Protein AF-A0A962N9M5-F1 (afdb_monomer_lite)

Sequence (201 aa):
MPALPFLRSEIRQTTHRDGDDLLSAGLGLAGLRGNLVEAADPAAPTAAELRRRAIQQNWRGIVDLSPTGGFGQTYGAVPDVPGRELQAFAALSGARQPHRLLAQIPDHFDPQRRCLVVSPVSGSRGVYGAIGVGGAWGLPKGCAVVYTDKGAGTGFFDLASQEGVALDGRRARRGETALEFDPGPGPQGFESSWPGVAFKH

pLDDT: mean 91.25, std 9.81, range [53.31, 98.81]

Structure (mmCIF, N/CA/C/O backbone):
data_AF-A0A962N9M5-F1
#
_entry.id   AF-A0A962N9M5-F1
#
loop_
_atom_site.group_PDB
_atom_site.id
_atom_site.type_symbol
_atom_site.label_atom_id
_atom_site.label_alt_id
_atom_site.label_comp_id
_atom_site.label_asym_id
_atom_site.label_entity_id
_atom_site.label_seq_id
_atom_site.pdbx_PDB_ins_code
_atom_site.Cartn_x
_atom_site.Cartn_y
_atom_site.Cartn_z
_atom_site.occupancy
_atom_site.B_iso_or_equiv
_atom_site.auth_seq_id
_atom_site.auth_comp_id
_atom_site.auth_asym_id
_atom_site.auth_atom_id
_atom_site.pdbx_PDB_model_num
ATOM 1 N N . MET A 1 1 ? -14.332 14.735 -13.525 1.00 53.31 1 MET A N 1
ATOM 2 C CA . MET A 1 1 ? -13.437 15.371 -12.529 1.00 53.31 1 MET A CA 1
ATOM 3 C C . MET A 1 1 ? -12.312 16.043 -13.302 1.00 53.31 1 MET A C 1
ATOM 5 O O . MET A 1 1 ? -11.885 15.437 -14.279 1.00 53.31 1 MET A O 1
ATOM 9 N N . PRO A 1 2 ? -11.880 17.270 -12.963 1.00 55.19 2 PRO A N 1
ATOM 10 C CA . PRO A 1 2 ? -10.748 17.890 -13.650 1.00 55.19 2 PRO A CA 1
ATOM 11 C C . PRO A 1 2 ? -9.508 16.998 -13.518 1.00 55.19 2 PRO A C 1
ATOM 13 O O . PRO A 1 2 ? -9.295 16.388 -12.468 1.00 55.19 2 PRO A O 1
ATOM 16 N N . ALA A 1 3 ? -8.720 16.896 -14.589 1.00 71.56 3 ALA A N 1
ATOM 17 C CA . ALA A 1 3 ? -7.468 16.154 -14.565 1.00 71.56 3 ALA A CA 1
ATOM 18 C C . ALA A 1 3 ? -6.540 16.779 -13.513 1.00 71.56 3 ALA A C 1
ATOM 20 O O . ALA A 1 3 ? -6.292 17.984 -13.541 1.00 71.56 3 ALA A O 1
ATOM 21 N N . LEU A 1 4 ? -6.057 15.972 -12.568 1.00 83.75 4 LEU A N 1
ATOM 22 C CA . LEU A 1 4 ? -5.099 16.414 -11.560 1.00 83.75 4 LEU A CA 1
ATOM 23 C C . LEU A 1 4 ? -3.700 16.399 -12.198 1.00 83.75 4 LEU A C 1
ATOM 25 O O . LEU A 1 4 ? -3.155 15.316 -12.417 1.00 83.75 4 LEU A O 1
ATOM 29 N N . PRO A 1 5 ? -3.091 17.561 -12.505 1.00 86.75 5 PRO A N 1
ATOM 30 C CA . PRO A 1 5 ? -1.901 17.639 -13.364 1.00 86.75 5 PRO A CA 1
ATOM 31 C C . PRO A 1 5 ? -0.640 17.015 -12.741 1.00 86.75 5 PRO A C 1
ATOM 33 O O . PRO A 1 5 ? 0.366 16.797 -13.420 1.00 86.75 5 PRO A O 1
ATOM 36 N N . PHE A 1 6 ? -0.672 16.718 -11.442 1.00 91.19 6 PHE A N 1
ATOM 37 C CA . PHE A 1 6 ? 0.421 16.065 -10.726 1.00 91.19 6 PHE A CA 1
ATOM 38 C C . PHE A 1 6 ? 0.369 14.533 -10.799 1.00 91.19 6 PHE A C 1
ATOM 40 O O . PHE A 1 6 ? 1.356 13.887 -10.455 1.00 91.19 6 PHE A O 1
ATOM 47 N N . LEU A 1 7 ? -0.740 13.929 -11.243 1.00 94.00 7 LEU A N 1
ATOM 48 C CA . LEU A 1 7 ? -0.823 12.476 -11.393 1.00 94.00 7 LEU A CA 1
ATOM 49 C C . LEU A 1 7 ? 0.006 11.996 -12.594 1.00 94.00 7 LEU A C 1
ATOM 51 O O . LEU A 1 7 ? 0.186 12.706 -13.586 1.00 94.00 7 LEU A O 1
ATOM 55 N N . ARG A 1 8 ? 0.563 10.792 -12.470 1.00 92.62 8 ARG A N 1
ATOM 56 C CA . ARG A 1 8 ? 1.399 10.106 -13.474 1.00 92.62 8 ARG A CA 1
ATOM 57 C C . ARG A 1 8 ? 0.878 8.711 -13.821 1.00 92.62 8 ARG A C 1
ATOM 59 O O . ARG A 1 8 ? 1.480 8.011 -14.622 1.00 92.62 8 ARG A O 1
ATOM 66 N N . SER A 1 9 ? -0.246 8.326 -13.233 1.00 93.69 9 SER A N 1
ATOM 67 C CA . SER A 1 9 ? -1.018 7.142 -13.583 1.00 93.69 9 SER A CA 1
ATOM 68 C C . SER A 1 9 ? -2.504 7.454 -13.447 1.00 93.69 9 SER A C 1
ATOM 70 O O . SER A 1 9 ? -2.887 8.448 -12.822 1.00 93.69 9 SER A O 1
ATOM 72 N N . GLU A 1 10 ? -3.345 6.564 -13.962 1.00 93.94 10 GLU A N 1
ATOM 73 C CA . GLU A 1 10 ? -4.753 6.538 -13.577 1.00 93.94 10 GLU A CA 1
ATOM 74 C C . GLU A 1 10 ? -4.906 6.240 -12.079 1.00 93.94 10 GLU A C 1
ATOM 76 O O . GLU A 1 10 ? -4.019 5.652 -11.443 1.00 93.94 10 GLU A O 1
ATOM 81 N N . ILE A 1 11 ? -6.040 6.663 -11.513 1.00 96.00 11 ILE A N 1
ATOM 82 C CA . ILE A 1 11 ? -6.401 6.328 -10.136 1.00 96.00 11 ILE A CA 1
ATOM 83 C C . ILE A 1 11 ? -6.931 4.899 -10.126 1.00 96.00 11 ILE A C 1
ATOM 85 O O . ILE A 1 11 ? -8.001 4.612 -10.661 1.00 96.00 11 ILE A O 1
ATOM 89 N N . ARG A 1 12 ? -6.204 4.012 -9.455 1.00 96.75 12 ARG A N 1
ATOM 90 C CA . ARG A 1 12 ? -6.654 2.652 -9.184 1.00 96.75 12 ARG A CA 1
ATOM 91 C C . ARG A 1 12 ? -7.489 2.645 -7.910 1.00 96.75 12 ARG A C 1
ATOM 93 O O . ARG A 1 12 ? -6.981 3.012 -6.852 1.00 96.75 12 ARG A O 1
ATOM 100 N N . GLN A 1 13 ? -8.735 2.184 -8.000 1.00 98.31 13 GLN A N 1
ATOM 101 C CA . GLN A 1 13 ? -9.606 1.989 -6.841 1.00 98.31 13 GLN A CA 1
ATOM 102 C C . GLN A 1 13 ? -9.791 0.498 -6.538 1.00 98.31 13 GLN A C 1
ATOM 104 O O . GLN A 1 13 ? -10.129 -0.274 -7.433 1.00 98.31 13 GLN A O 1
ATOM 109 N N . THR A 1 14 ? -9.633 0.100 -5.276 1.00 98.50 14 THR A N 1
ATOM 110 C CA . THR A 1 14 ? -10.025 -1.228 -4.776 1.00 98.50 14 THR A CA 1
ATOM 111 C C . THR A 1 14 ? -10.988 -1.145 -3.607 1.00 98.50 14 THR A C 1
ATOM 113 O O . THR A 1 14 ? -11.054 -0.146 -2.897 1.00 98.50 14 THR A O 1
ATOM 116 N N . THR A 1 15 ? -11.763 -2.211 -3.444 1.00 98.62 15 THR A N 1
ATOM 117 C CA . THR A 1 15 ? -12.718 -2.424 -2.358 1.00 98.62 15 THR A CA 1
ATOM 118 C C . THR A 1 15 ? -12.178 -3.521 -1.444 1.00 98.62 15 THR A C 1
ATOM 120 O O . THR A 1 15 ? -11.646 -4.507 -1.949 1.00 98.62 15 THR A O 1
ATOM 123 N N . HIS A 1 16 ? -12.340 -3.347 -0.133 1.00 98.56 16 HIS A N 1
ATOM 124 C CA . HIS A 1 16 ? -11.857 -4.260 0.904 1.00 98.56 16 HIS A CA 1
ATOM 125 C C . HIS A 1 16 ? -12.996 -4.518 1.899 1.00 98.56 16 HIS A C 1
ATOM 127 O O . HIS A 1 16 ? -13.365 -3.610 2.646 1.00 98.56 16 HIS A O 1
ATOM 133 N N . ARG A 1 17 ? -13.610 -5.704 1.800 1.00 97.75 17 ARG A N 1
ATOM 134 C CA . ARG A 1 17 ? -14.738 -6.221 2.602 1.00 97.75 17 ARG A CA 1
ATOM 135 C C . ARG A 1 17 ? -14.646 -7.753 2.642 1.00 97.75 17 ARG A C 1
ATOM 137 O O . ARG A 1 17 ? -13.796 -8.321 1.960 1.00 97.75 17 ARG A O 1
ATOM 144 N N . ASP A 1 18 ? -15.536 -8.407 3.388 1.00 95.88 18 ASP A N 1
ATOM 145 C CA . ASP A 1 18 ? -15.758 -9.863 3.332 1.00 95.88 18 ASP A CA 1
ATOM 146 C C . ASP A 1 18 ? -14.492 -10.701 3.601 1.00 95.88 18 ASP A C 1
ATOM 148 O O . ASP A 1 18 ? -14.113 -11.578 2.826 1.00 95.88 18 ASP A O 1
ATOM 152 N N . GLY A 1 19 ? -13.812 -10.419 4.716 1.00 94.44 19 GLY A N 1
ATOM 153 C CA . GLY A 1 19 ? -12.545 -11.071 5.072 1.00 94.44 19 GLY A CA 1
ATOM 154 C C . GLY A 1 19 ? -11.300 -10.360 4.530 1.00 94.44 19 GLY A C 1
ATOM 155 O O . GLY A 1 19 ? -10.195 -10.888 4.639 1.00 94.44 19 GLY A O 1
ATOM 156 N N . ASP A 1 20 ? -11.465 -9.159 3.975 1.00 98.44 20 ASP A N 1
ATOM 157 C CA . ASP A 1 20 ? -10.409 -8.182 3.715 1.00 98.44 20 ASP A CA 1
ATOM 158 C C . ASP A 1 20 ? -10.806 -6.823 4.302 1.00 98.44 20 ASP A C 1
ATOM 160 O O . ASP A 1 20 ? -11.988 -6.496 4.407 1.00 98.44 20 ASP A O 1
ATOM 164 N N . ASP A 1 21 ? -9.813 -6.017 4.660 1.00 98.81 21 ASP A N 1
ATOM 165 C CA . ASP A 1 21 ? -10.019 -4.734 5.320 1.00 98.81 21 ASP A CA 1
ATOM 166 C C . ASP A 1 21 ? -8.877 -3.745 5.023 1.00 98.81 21 ASP A C 1
ATOM 168 O O . ASP A 1 21 ? -7.805 -4.092 4.503 1.00 98.81 21 ASP A O 1
ATOM 172 N N . LEU A 1 22 ? -9.108 -2.468 5.324 1.00 98.81 22 LEU A N 1
ATOM 173 C CA . LEU A 1 22 ? -8.144 -1.395 5.074 1.00 98.81 22 LEU A CA 1
ATOM 174 C C . LEU A 1 22 ? -6.934 -1.446 6.016 1.00 98.81 22 LEU A C 1
ATOM 176 O O . LEU A 1 22 ? -5.826 -1.094 5.614 1.00 98.81 22 LEU A O 1
ATOM 180 N N . LEU A 1 23 ? -7.132 -1.868 7.262 1.00 98.62 23 LEU A N 1
ATOM 181 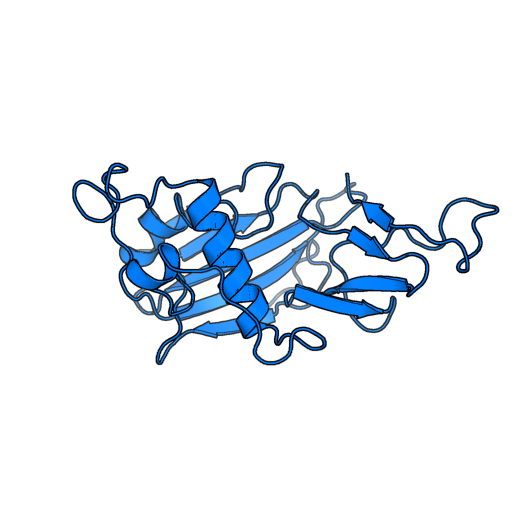C CA . LEU A 1 23 ? -6.150 -1.750 8.332 1.00 98.62 23 LEU A CA 1
ATOM 182 C C . LEU A 1 23 ? -5.183 -2.941 8.389 1.00 98.62 23 LEU A C 1
ATOM 184 O O . LEU A 1 23 ? -3.992 -2.756 8.657 1.00 98.62 23 LEU A O 1
ATOM 188 N N . SER A 1 24 ? -5.685 -4.153 8.158 1.00 98.56 24 SER A N 1
ATOM 189 C CA . SER A 1 24 ? -4.938 -5.400 8.357 1.00 98.56 24 SER A CA 1
ATOM 190 C C . SER A 1 24 ? -4.920 -6.330 7.145 1.00 98.56 24 SER A C 1
ATOM 192 O O . SER A 1 24 ? -4.215 -7.338 7.171 1.00 98.56 24 SER A O 1
ATOM 194 N N . ALA A 1 25 ? -5.639 -5.987 6.075 1.00 98.56 25 ALA A N 1
ATOM 195 C CA . ALA A 1 25 ? -5.796 -6.820 4.885 1.00 98.56 25 ALA A CA 1
ATOM 196 C C . ALA A 1 25 ? -6.387 -8.219 5.163 1.00 98.56 25 ALA A C 1
ATOM 198 O O . ALA A 1 25 ? -5.942 -9.229 4.598 1.00 98.56 25 ALA A O 1
ATOM 199 N N . GLY A 1 26 ? -7.343 -8.282 6.093 1.00 98.19 26 GLY A N 1
ATOM 200 C CA . GLY A 1 26 ? -8.007 -9.507 6.536 1.00 98.19 26 GLY A CA 1
ATOM 201 C C . GLY A 1 26 ? -7.233 -10.316 7.577 1.00 98.19 26 GLY A C 1
ATOM 202 O O . GLY A 1 26 ? -7.668 -11.397 7.962 1.00 98.19 26 GLY A O 1
ATOM 203 N N . LEU A 1 27 ? -6.069 -9.841 8.030 1.00 98.50 27 LEU A N 1
ATOM 204 C CA . LEU A 1 27 ? -5.224 -10.594 8.962 1.00 98.50 27 LEU A CA 1
ATOM 205 C C . LEU A 1 27 ? -5.693 -10.504 10.416 1.00 98.50 27 LEU A C 1
ATOM 207 O O . LEU A 1 27 ? -5.447 -11.421 11.205 1.00 98.50 27 LEU A O 1
ATOM 211 N N . GLY A 1 28 ? -6.300 -9.381 10.795 1.00 97.94 28 GLY A N 1
ATOM 212 C CA . GLY A 1 28 ? -6.530 -9.015 12.187 1.00 97.94 28 GLY A CA 1
ATOM 213 C C . GLY A 1 28 ? -5.242 -9.022 13.021 1.00 97.94 28 GLY A C 1
ATOM 214 O O . GLY A 1 28 ? -4.126 -9.214 12.530 1.00 97.94 28 GLY A O 1
ATOM 215 N N . LEU A 1 29 ? -5.376 -8.847 14.336 1.00 97.25 29 LEU A N 1
ATOM 216 C CA . LEU A 1 29 ? -4.216 -8.847 15.233 1.00 97.25 29 LEU A CA 1
ATOM 217 C C . LEU A 1 29 ? -3.464 -10.193 15.232 1.00 97.25 29 LEU A C 1
ATOM 219 O O . LEU A 1 29 ? -2.234 -10.215 15.284 1.00 97.25 29 LEU A O 1
ATOM 223 N N . ALA A 1 30 ? -4.189 -11.313 15.161 1.00 96.00 30 ALA A N 1
ATOM 224 C CA . ALA A 1 30 ? -3.594 -12.648 15.171 1.00 96.00 30 ALA A CA 1
ATOM 225 C C . ALA A 1 30 ? -2.746 -12.909 13.914 1.00 96.00 30 ALA A C 1
ATOM 227 O O . ALA A 1 30 ? -1.593 -13.325 14.031 1.00 96.00 30 ALA A O 1
ATOM 228 N N . GLY A 1 31 ? -3.262 -12.601 12.721 1.00 97.19 31 GLY A N 1
ATOM 229 C CA . GLY A 1 31 ? -2.513 -12.756 11.474 1.00 97.19 31 GLY A CA 1
ATOM 230 C C . GLY A 1 31 ? -1.329 -11.793 11.383 1.00 97.19 31 GLY A C 1
ATOM 231 O O . GLY A 1 31 ? -0.250 -12.179 10.930 1.00 97.19 31 GLY A O 1
ATOM 232 N N . LEU A 1 32 ? -1.457 -10.567 11.903 1.00 97.88 32 LEU A N 1
ATOM 233 C CA . LEU A 1 32 ? -0.325 -9.639 11.979 1.00 97.88 32 LEU A CA 1
ATOM 234 C C . LEU A 1 32 ? 0.819 -10.179 12.855 1.00 97.88 32 LEU A C 1
ATOM 236 O O . LEU A 1 32 ? 1.985 -9.967 12.514 1.00 97.88 32 LEU A O 1
ATOM 240 N N . ARG A 1 33 ? 0.508 -10.950 13.907 1.00 95.94 33 ARG A N 1
ATOM 241 C CA . ARG A 1 33 ? 1.479 -11.638 14.781 1.00 95.94 33 ARG A CA 1
ATOM 242 C C . ARG A 1 33 ? 2.032 -12.956 14.231 1.00 95.94 33 ARG A C 1
ATOM 244 O O . ARG A 1 33 ? 3.092 -13.371 14.679 1.00 95.94 33 ARG A O 1
ATOM 251 N N . GLY A 1 34 ? 1.315 -13.611 13.317 1.00 95.12 34 GLY A N 1
ATOM 252 C CA . GLY A 1 34 ? 1.588 -14.989 12.883 1.00 95.12 34 GLY A CA 1
ATOM 253 C C . GLY A 1 34 ? 2.841 -15.178 12.018 1.00 95.12 34 GLY A C 1
ATOM 254 O O . GLY A 1 34 ? 3.806 -14.424 12.085 1.00 95.12 34 GLY A O 1
ATOM 255 N N . ASN A 1 35 ? 2.846 -16.177 11.142 1.00 95.25 35 ASN A N 1
ATOM 256 C CA . ASN A 1 35 ? 3.908 -16.293 10.139 1.00 95.25 35 ASN A CA 1
ATOM 257 C C . ASN A 1 35 ? 3.728 -15.250 9.028 1.00 95.25 35 ASN A C 1
ATOM 259 O O . ASN A 1 35 ? 2.640 -14.697 8.851 1.00 95.25 35 ASN A O 1
ATOM 263 N N . LEU A 1 36 ? 4.813 -14.944 8.313 1.00 94.38 36 LEU A N 1
ATOM 264 C CA . LEU A 1 36 ? 4.731 -14.093 7.128 1.00 94.38 36 LEU A CA 1
ATOM 265 C C . LEU A 1 36 ? 3.786 -14.748 6.116 1.00 94.38 36 LEU A C 1
ATOM 267 O O . LEU A 1 36 ? 3.913 -15.938 5.847 1.00 94.38 36 LEU A O 1
ATOM 271 N N . VAL A 1 37 ? 2.844 -13.979 5.577 1.00 94.31 37 VAL A N 1
ATOM 272 C CA . VAL A 1 37 ? 1.901 -14.4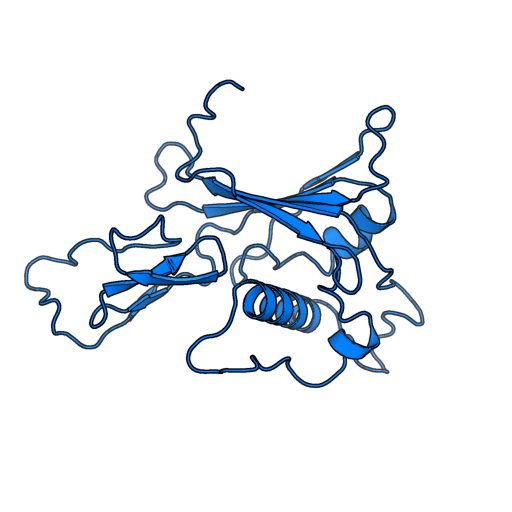86 4.577 1.00 94.31 37 VAL A CA 1
ATOM 273 C C . VAL A 1 37 ? 2.658 -14.826 3.300 1.00 94.31 37 VAL A C 1
ATOM 275 O O . VAL A 1 37 ? 3.350 -13.976 2.729 1.00 94.31 37 VAL A O 1
ATOM 278 N N . GLU A 1 38 ? 2.496 -16.064 2.852 1.00 94.19 38 GLU A N 1
ATOM 279 C CA . GLU A 1 38 ? 2.996 -16.547 1.571 1.00 94.19 38 GLU A CA 1
ATOM 280 C C . GLU A 1 38 ? 1.911 -16.416 0.500 1.00 94.19 38 GLU A C 1
ATOM 282 O O . GLU A 1 38 ? 0.715 -16.455 0.797 1.00 94.19 38 GLU A O 1
ATOM 287 N N . ALA A 1 39 ? 2.336 -16.211 -0.745 1.00 95.75 39 ALA A N 1
ATOM 288 C CA . ALA A 1 39 ? 1.428 -16.288 -1.881 1.00 95.75 39 ALA A CA 1
ATOM 289 C C . ALA A 1 39 ? 1.145 -17.759 -2.197 1.00 95.75 39 ALA A C 1
ATOM 291 O O . ALA A 1 39 ? 2.034 -18.597 -2.039 1.00 95.75 39 ALA A O 1
ATOM 292 N N . ALA A 1 40 ? -0.064 -18.060 -2.670 1.00 96.94 40 ALA A N 1
ATOM 293 C CA . ALA A 1 40 ? -0.440 -19.413 -3.071 1.00 96.94 40 ALA A CA 1
ATOM 294 C C . ALA A 1 40 ? 0.463 -19.946 -4.198 1.00 96.94 40 ALA A C 1
ATOM 296 O O . ALA A 1 40 ? 0.868 -21.105 -4.165 1.00 96.94 40 ALA A O 1
ATOM 297 N N . ASP A 1 41 ? 0.818 -19.078 -5.150 1.00 97.12 41 ASP A N 1
ATOM 298 C CA . ASP A 1 41 ? 1.876 -19.310 -6.132 1.00 97.12 41 ASP A CA 1
ATOM 299 C C . ASP A 1 41 ? 2.980 -18.251 -5.957 1.00 97.12 41 ASP A C 1
ATOM 301 O O . ASP A 1 41 ? 2.802 -17.092 -6.353 1.00 97.12 41 ASP A O 1
ATOM 305 N N . PRO A 1 42 ? 4.135 -18.614 -5.370 1.00 93.88 42 PRO A N 1
ATOM 306 C CA . PRO A 1 42 ? 5.256 -17.694 -5.206 1.00 93.88 42 PRO A CA 1
ATOM 307 C C . PRO A 1 42 ? 5.821 -17.134 -6.518 1.00 93.88 42 PRO A C 1
ATOM 309 O O . PRO A 1 42 ? 6.424 -16.060 -6.492 1.00 93.88 42 PRO A O 1
ATOM 312 N N . ALA A 1 43 ? 5.650 -17.830 -7.647 1.00 94.00 43 ALA A N 1
ATOM 313 C CA . ALA A 1 43 ? 6.122 -17.369 -8.951 1.00 94.00 43 ALA A CA 1
ATOM 314 C C . ALA A 1 43 ? 5.167 -16.350 -9.595 1.00 94.00 43 ALA A C 1
ATOM 316 O O . ALA A 1 43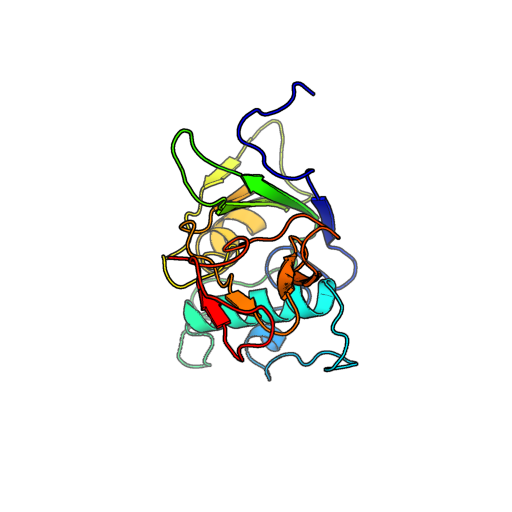 ? 5.595 -15.548 -10.426 1.00 94.00 43 ALA A O 1
ATOM 317 N N . ALA A 1 44 ? 3.894 -16.345 -9.191 1.00 94.69 44 ALA A N 1
ATOM 318 C CA . ALA A 1 44 ? 2.863 -15.465 -9.734 1.00 94.69 44 ALA A CA 1
ATOM 319 C C . ALA A 1 44 ? 1.932 -14.912 -8.634 1.00 94.69 44 ALA A C 1
ATOM 321 O O . ALA A 1 44 ? 0.719 -15.137 -8.673 1.00 94.69 44 ALA A O 1
ATOM 322 N N . PRO A 1 45 ? 2.461 -14.152 -7.655 1.00 96.81 45 PRO A N 1
ATOM 323 C CA . PRO A 1 45 ? 1.650 -13.626 -6.568 1.00 96.81 45 PRO A CA 1
ATOM 324 C C . PRO A 1 45 ? 0.611 -12.624 -7.084 1.00 96.81 45 PRO A C 1
ATOM 326 O O . PRO A 1 45 ? 0.899 -11.739 -7.900 1.00 96.81 45 PRO A O 1
ATOM 329 N N . THR A 1 46 ? -0.608 -12.716 -6.564 1.00 97.75 46 THR A N 1
ATOM 330 C CA . THR A 1 46 ? -1.680 -11.774 -6.891 1.00 97.75 46 THR A CA 1
ATOM 331 C C . THR A 1 46 ? -1.451 -10.416 -6.219 1.00 97.75 46 THR A C 1
ATOM 333 O O . THR A 1 46 ? -0.799 -10.300 -5.178 1.00 97.75 46 THR A O 1
ATOM 336 N N . ALA A 1 47 ? -2.058 -9.358 -6.767 1.00 97.06 47 ALA A N 1
ATOM 337 C CA . ALA A 1 47 ? -2.002 -8.025 -6.159 1.00 97.06 47 ALA A CA 1
ATOM 338 C C . ALA A 1 47 ? -2.554 -8.001 -4.716 1.00 97.06 47 ALA A C 1
ATOM 340 O O . ALA A 1 47 ? -2.045 -7.273 -3.865 1.00 97.06 47 ALA A O 1
ATOM 341 N N . ALA A 1 48 ? -3.577 -8.812 -4.424 1.00 97.31 48 ALA A N 1
ATOM 342 C CA . ALA A 1 48 ? -4.163 -8.908 -3.089 1.00 97.31 48 ALA A CA 1
ATOM 343 C C . ALA A 1 48 ? -3.200 -9.559 -2.081 1.00 97.31 48 ALA A C 1
ATOM 345 O O . ALA A 1 48 ? -3.040 -9.054 -0.969 1.00 97.31 48 ALA A O 1
ATOM 346 N N . GLU A 1 49 ? -2.508 -10.631 -2.475 1.00 97.75 49 GLU A N 1
ATOM 347 C CA . GLU A 1 49 ? -1.500 -11.290 -1.633 1.00 97.75 49 GLU A CA 1
ATOM 348 C C . GLU A 1 49 ? -0.305 -10.370 -1.363 1.00 97.75 49 GLU A C 1
ATOM 350 O O . GLU A 1 49 ? 0.138 -10.252 -0.217 1.00 97.75 49 GLU A O 1
ATOM 355 N N . LEU A 1 50 ? 0.170 -9.652 -2.387 1.00 96.62 50 LEU A N 1
ATOM 356 C CA . LEU A 1 50 ? 1.251 -8.673 -2.243 1.00 96.62 50 LEU A CA 1
ATOM 357 C C . LEU A 1 50 ? 0.857 -7.522 -1.313 1.00 96.62 50 LEU A C 1
ATOM 359 O O . LEU A 1 50 ? 1.636 -7.165 -0.426 1.00 96.62 50 LEU A O 1
ATOM 363 N N . ARG A 1 51 ? -0.362 -6.981 -1.454 1.00 97.19 51 ARG A N 1
ATOM 364 C CA . ARG A 1 51 ? -0.906 -5.961 -0.542 1.00 97.19 51 ARG A CA 1
ATOM 365 C C . ARG A 1 51 ? -0.948 -6.473 0.897 1.00 97.19 51 ARG A C 1
ATOM 367 O O . ARG A 1 51 ? -0.460 -5.791 1.798 1.00 97.19 51 ARG A O 1
ATOM 374 N N . ARG A 1 52 ? -1.491 -7.675 1.114 1.00 98.19 52 ARG A N 1
ATOM 375 C CA . ARG A 1 52 ? -1.597 -8.291 2.445 1.00 98.19 52 ARG A CA 1
ATOM 376 C C . ARG A 1 52 ? -0.226 -8.471 3.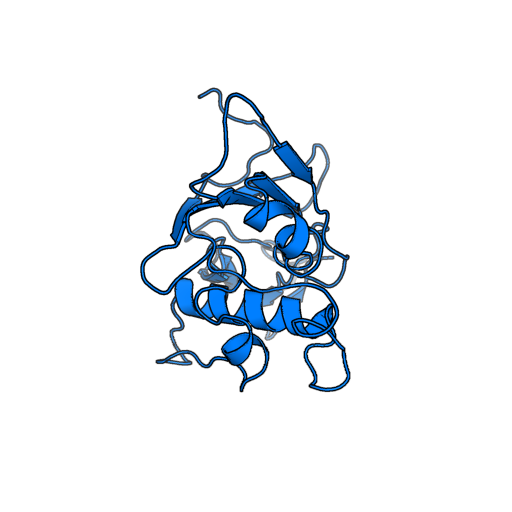092 1.00 98.19 52 ARG A C 1
ATOM 378 O O . ARG A 1 52 ? -0.026 -8.056 4.234 1.00 98.19 52 ARG A O 1
ATOM 385 N N . ARG A 1 53 ? 0.744 -9.006 2.344 1.00 96.94 53 ARG A N 1
ATOM 386 C CA . ARG A 1 53 ? 2.127 -9.168 2.813 1.00 96.94 53 ARG A CA 1
ATOM 387 C C . ARG A 1 53 ? 2.792 -7.821 3.107 1.00 96.94 53 ARG A C 1
ATOM 389 O O . ARG A 1 53 ? 3.454 -7.681 4.134 1.00 96.94 53 ARG A O 1
ATOM 396 N N . ALA A 1 54 ? 2.589 -6.813 2.256 1.00 95.19 54 ALA A N 1
ATOM 397 C CA . ALA A 1 54 ? 3.125 -5.469 2.467 1.00 95.19 54 ALA A CA 1
ATOM 398 C C . ALA A 1 54 ? 2.559 -4.813 3.737 1.00 95.19 54 ALA A C 1
ATOM 400 O O . ALA A 1 54 ? 3.321 -4.238 4.517 1.00 95.19 54 ALA A O 1
ATOM 401 N N . ILE A 1 55 ? 1.250 -4.921 3.983 1.00 97.62 55 ILE A N 1
ATOM 402 C CA . ILE A 1 55 ? 0.613 -4.409 5.206 1.00 97.62 55 ILE A CA 1
ATOM 403 C C . ILE A 1 55 ? 1.164 -5.132 6.440 1.00 97.62 55 ILE A C 1
ATOM 405 O O . ILE A 1 55 ? 1.592 -4.467 7.385 1.00 97.62 55 ILE A O 1
ATOM 409 N N . GLN A 1 56 ? 1.257 -6.466 6.409 1.00 97.94 56 GLN A N 1
ATOM 410 C CA . GLN A 1 56 ? 1.800 -7.254 7.521 1.00 97.94 56 GLN A CA 1
ATOM 411 C C . GLN A 1 56 ? 3.232 -6.837 7.890 1.00 97.94 56 GLN A C 1
ATOM 413 O O . GLN A 1 56 ? 3.534 -6.608 9.063 1.00 97.94 56 GLN A O 1
ATOM 418 N N . GLN A 1 57 ? 4.107 -6.684 6.892 1.00 95.25 57 GLN A N 1
ATOM 419 C CA . GLN A 1 57 ? 5.498 -6.287 7.121 1.00 95.25 57 GLN A CA 1
ATOM 420 C C . GLN A 1 57 ? 5.613 -4.860 7.660 1.00 95.25 57 GLN A C 1
ATOM 422 O O . GLN A 1 57 ? 6.423 -4.596 8.551 1.00 95.25 57 GLN A O 1
ATOM 427 N N . ASN A 1 58 ? 4.786 -3.930 7.174 1.00 94.69 58 ASN A N 1
ATOM 428 C CA . ASN A 1 58 ? 4.829 -2.551 7.659 1.00 94.69 58 ASN A CA 1
ATOM 429 C C . ASN A 1 58 ? 4.341 -2.422 9.105 1.00 94.69 58 ASN A C 1
ATOM 431 O O . ASN A 1 58 ? 4.953 -1.673 9.868 1.00 94.69 58 ASN A O 1
ATOM 435 N N . TRP A 1 59 ? 3.334 -3.205 9.500 1.00 96.75 59 TRP A N 1
ATOM 436 C CA . TRP A 1 59 ? 2.928 -3.348 10.899 1.00 96.75 59 TRP A CA 1
ATOM 437 C C . TRP A 1 59 ? 4.082 -3.813 11.787 1.00 96.75 59 TRP A C 1
ATOM 439 O O . TRP A 1 59 ? 4.442 -3.113 12.732 1.00 96.75 59 TRP A O 1
ATOM 449 N N . ARG A 1 60 ? 4.714 -4.940 11.435 1.00 94.00 60 ARG A N 1
ATOM 450 C CA . ARG A 1 60 ? 5.829 -5.525 12.205 1.00 94.00 60 ARG A CA 1
ATOM 451 C C . ARG A 1 60 ? 7.042 -4.623 12.302 1.00 94.00 60 ARG A C 1
ATOM 453 O O . ARG A 1 60 ? 7.779 -4.684 13.275 1.00 94.00 60 ARG A O 1
ATOM 460 N N . GLY A 1 61 ? 7.269 -3.801 11.284 1.00 91.31 61 GLY A N 1
ATOM 461 C CA . GLY A 1 61 ? 8.394 -2.888 11.307 1.00 91.31 61 GLY A CA 1
ATOM 462 C C . GLY A 1 61 ? 8.197 -1.685 12.237 1.00 91.31 61 GLY A C 1
ATOM 463 O O . GLY A 1 61 ? 9.191 -1.028 12.523 1.00 91.31 61 GLY A O 1
ATOM 464 N N . ILE A 1 62 ? 6.969 -1.313 12.616 1.00 90.6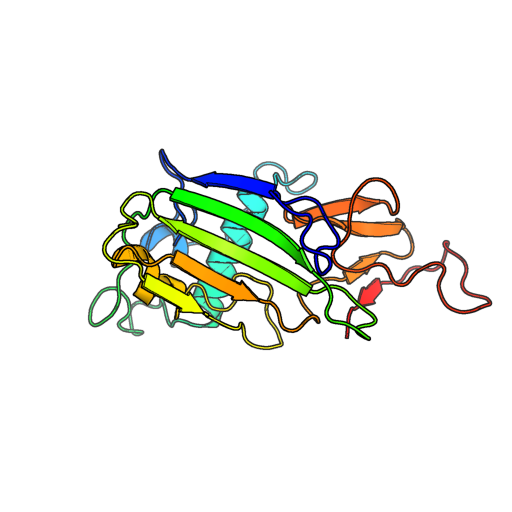9 62 ILE A N 1
ATOM 465 C CA . ILE A 1 62 ? 6.706 -0.098 13.419 1.00 90.69 62 ILE A CA 1
ATOM 466 C C . ILE A 1 62 ? 6.220 -0.432 14.823 1.00 90.69 62 ILE A C 1
ATOM 468 O O . ILE A 1 62 ? 6.620 0.222 15.782 1.00 90.69 62 ILE A O 1
ATOM 472 N N . VAL A 1 63 ? 5.317 -1.401 14.930 1.00 94.25 63 VAL A N 1
ATOM 473 C CA . VAL A 1 63 ? 4.618 -1.711 16.170 1.00 94.25 63 VAL A CA 1
ATOM 474 C C . VAL A 1 63 ? 5.194 -2.998 16.735 1.00 94.25 63 VAL A C 1
ATOM 476 O O . VAL A 1 63 ? 5.264 -4.007 16.030 1.00 94.25 63 VAL A O 1
ATOM 479 N N . ASP A 1 64 ? 5.572 -2.979 18.013 1.00 95.06 64 ASP A N 1
ATOM 480 C CA . ASP A 1 64 ? 5.914 -4.205 18.727 1.00 95.06 64 ASP A CA 1
ATOM 481 C C . ASP A 1 64 ? 4.637 -5.023 18.966 1.00 95.06 64 ASP A C 1
ATOM 483 O O . ASP A 1 64 ? 3.862 -4.790 19.897 1.00 95.06 64 ASP A O 1
ATOM 487 N N . LEU A 1 65 ? 4.397 -5.971 18.062 1.00 95.38 65 LEU A N 1
ATOM 488 C CA . LEU A 1 65 ? 3.261 -6.884 18.112 1.00 95.38 65 LEU A CA 1
ATOM 489 C C . LEU A 1 65 ? 3.521 -8.111 18.996 1.00 95.38 65 LEU A C 1
ATOM 491 O O . LEU A 1 65 ? 2.628 -8.954 19.111 1.00 95.38 65 LEU A O 1
ATOM 495 N N . SER A 1 66 ? 4.701 -8.242 19.611 1.00 92.56 66 SER A N 1
ATOM 496 C CA . SER A 1 66 ? 5.000 -9.362 20.507 1.00 92.56 66 SER A CA 1
ATOM 497 C C . SER A 1 66 ? 4.050 -9.379 21.717 1.00 92.56 66 SER A C 1
ATOM 499 O O . SER A 1 66 ? 3.440 -8.356 22.052 1.00 92.56 66 SER A O 1
ATOM 501 N N . PRO A 1 67 ? 3.906 -10.521 22.417 1.00 88.31 67 PRO A N 1
ATOM 502 C CA . PRO A 1 67 ? 3.104 -10.581 23.639 1.00 88.31 67 PRO A CA 1
ATOM 503 C C . PRO A 1 67 ? 3.523 -9.556 24.704 1.00 88.31 67 PRO A C 1
ATOM 505 O O . PRO A 1 67 ? 2.674 -9.098 25.463 1.00 88.31 67 PRO A O 1
ATOM 508 N N . THR A 1 68 ? 4.803 -9.170 24.734 1.00 92.56 68 THR A N 1
ATOM 509 C CA . THR A 1 68 ? 5.364 -8.189 25.676 1.00 92.56 68 THR A CA 1
ATOM 510 C C . THR A 1 68 ? 5.257 -6.739 25.200 1.00 92.56 68 THR A C 1
ATOM 512 O O . THR A 1 68 ? 5.410 -5.832 26.012 1.00 92.56 68 THR A O 1
ATOM 515 N N . GLY A 1 69 ? 4.957 -6.499 23.920 1.00 93.25 69 GLY A N 1
ATOM 516 C CA . GLY A 1 69 ? 4.898 -5.158 23.324 1.00 93.25 69 GLY A CA 1
ATOM 517 C C . GLY A 1 69 ? 3.665 -4.329 23.696 1.00 93.25 69 GLY A C 1
ATOM 518 O O . GLY A 1 69 ? 3.576 -3.154 23.342 1.00 93.25 69 GLY A O 1
ATOM 519 N N . GLY A 1 70 ? 2.686 -4.927 24.385 1.00 94.00 70 GLY A N 1
ATOM 520 C CA . GLY A 1 70 ? 1.478 -4.264 24.895 1.00 94.00 70 GLY A CA 1
ATOM 521 C C . GLY A 1 70 ? 0.421 -3.893 23.844 1.00 94.00 70 GLY A C 1
ATOM 522 O O . GLY A 1 70 ? -0.719 -3.603 24.214 1.00 94.00 70 GLY A O 1
ATOM 523 N N . PHE A 1 71 ? 0.740 -3.934 22.546 1.00 95.62 71 PHE A N 1
ATOM 524 C CA . PHE A 1 71 ? -0.222 -3.609 21.494 1.00 95.62 71 PHE A CA 1
ATOM 525 C C . PHE A 1 71 ? -1.358 -4.646 21.421 1.00 95.62 71 PHE A C 1
ATOM 527 O O . PHE A 1 71 ? -1.123 -5.858 21.421 1.00 95.62 71 PHE A O 1
ATOM 534 N N . GLY A 1 72 ? -2.607 -4.187 21.360 1.00 93.69 72 GLY A N 1
ATOM 535 C CA . GLY A 1 72 ? -3.800 -5.037 21.382 1.00 93.69 72 GLY A CA 1
ATOM 536 C C . GLY A 1 72 ? -4.141 -5.638 22.751 1.00 93.69 72 GLY A C 1
ATOM 537 O O . GLY A 1 72 ? -5.031 -6.479 22.824 1.00 93.69 72 GLY A O 1
ATOM 538 N N . GLN A 1 73 ? -3.437 -5.240 23.817 1.00 92.94 73 GLN A N 1
ATOM 539 C CA . GLN A 1 73 ? -3.768 -5.578 25.210 1.00 92.94 73 GLN A CA 1
ATOM 540 C C . GLN A 1 73 ? -3.877 -4.309 26.062 1.00 92.94 73 GLN A C 1
ATOM 542 O O . GLN A 1 73 ? -4.914 -4.046 26.661 1.00 92.94 73 GLN A O 1
ATOM 547 N N . THR A 1 74 ? -2.816 -3.500 26.072 1.00 94.56 74 THR A N 1
ATOM 548 C CA . THR A 1 74 ? -2.713 -2.257 26.850 1.00 94.56 74 THR A CA 1
ATOM 549 C C . THR A 1 74 ? -3.072 -1.034 26.014 1.00 94.56 74 THR A C 1
ATOM 551 O O . THR A 1 74 ? -3.691 -0.097 26.509 1.00 94.56 74 THR A O 1
ATOM 554 N N . TYR A 1 75 ? -2.670 -1.021 24.742 1.00 94.00 75 TYR A N 1
ATOM 555 C CA . TYR A 1 75 ? -2.942 0.084 23.827 1.00 94.00 75 TYR A CA 1
ATOM 556 C C . TYR A 1 75 ? -3.180 -0.420 22.407 1.00 94.00 75 TYR A C 1
ATOM 558 O O . TYR A 1 75 ? -2.665 -1.461 22.009 1.00 94.00 75 TYR A O 1
ATOM 566 N N . GLY A 1 76 ? -3.932 0.356 21.627 1.00 94.81 76 GLY A N 1
ATOM 567 C CA . GLY A 1 76 ? -4.213 0.046 20.229 1.00 94.81 76 GLY A CA 1
ATOM 568 C C . GLY A 1 76 ? -5.104 -1.182 20.030 1.00 94.81 76 GLY A C 1
ATOM 569 O O . GLY A 1 76 ? -5.334 -1.989 20.926 1.00 94.81 76 GLY A O 1
ATOM 570 N N . ALA A 1 77 ? -5.635 -1.303 18.821 1.00 96.19 77 ALA A N 1
ATOM 571 C CA . ALA A 1 77 ? -6.439 -2.433 18.388 1.00 96.19 77 ALA A CA 1
ATOM 572 C C . ALA A 1 77 ? -6.316 -2.578 16.869 1.00 96.19 77 ALA A C 1
ATOM 574 O O . ALA A 1 77 ? -5.858 -1.662 16.182 1.00 96.19 77 ALA A O 1
ATOM 575 N N . VAL A 1 78 ? -6.757 -3.723 16.354 1.00 97.88 78 VAL A N 1
ATOM 576 C CA . VAL A 1 78 ? -6.838 -3.999 14.914 1.00 97.88 78 VAL A CA 1
ATOM 577 C C . VAL A 1 78 ? -8.273 -4.419 14.595 1.00 97.88 78 VAL A C 1
ATOM 579 O O . VAL A 1 78 ? -8.519 -5.608 14.390 1.00 97.88 78 VAL A O 1
ATOM 582 N N . PRO A 1 79 ? -9.246 -3.492 14.681 1.00 98.00 79 PRO A N 1
ATOM 583 C CA . PRO A 1 79 ? -10.614 -3.796 14.289 1.00 98.00 79 PRO A CA 1
ATOM 584 C C . PRO A 1 79 ? -10.688 -4.058 12.784 1.00 98.00 79 PRO A C 1
ATOM 586 O O . PRO A 1 79 ? -9.842 -3.584 12.025 1.00 98.00 79 PRO A O 1
ATOM 589 N N . ASP A 1 80 ? -11.729 -4.772 12.371 1.00 98.25 80 ASP A N 1
ATOM 590 C CA . ASP A 1 80 ? -12.103 -4.861 10.965 1.00 98.25 80 ASP A CA 1
ATOM 591 C C . ASP A 1 80 ? -12.565 -3.481 10.466 1.00 98.25 80 ASP A C 1
ATOM 593 O O . ASP A 1 80 ? -13.423 -2.841 11.082 1.00 98.25 80 ASP A O 1
ATOM 597 N N . VAL A 1 81 ? -11.952 -2.993 9.387 1.00 98.75 81 VAL A N 1
ATOM 598 C CA . VAL A 1 81 ? -12.255 -1.688 8.788 1.00 98.75 81 VAL A CA 1
ATOM 599 C C . VAL A 1 81 ? -12.531 -1.872 7.292 1.00 98.75 81 VAL A C 1
ATOM 601 O O . VAL A 1 81 ? -11.616 -1.701 6.477 1.00 98.75 81 VAL A O 1
ATOM 604 N N . PRO A 1 82 ? -13.778 -2.182 6.901 1.00 98.75 82 PRO A N 1
ATOM 605 C CA . PRO A 1 82 ? -14.151 -2.250 5.498 1.00 98.75 82 PRO A CA 1
ATOM 606 C C . PRO A 1 82 ? -14.085 -0.871 4.837 1.00 98.75 82 PRO A C 1
ATOM 608 O O . PRO A 1 82 ? -14.295 0.172 5.471 1.00 98.75 82 PRO A O 1
ATOM 611 N N . GLY A 1 83 ? -13.812 -0.852 3.536 1.00 98.75 83 GLY A N 1
ATOM 612 C CA . GLY A 1 83 ? -13.837 0.386 2.771 1.00 98.75 83 GLY A CA 1
ATOM 613 C C . GLY A 1 83 ? -13.186 0.295 1.405 1.00 98.75 83 GLY A C 1
ATOM 614 O O . GLY A 1 83 ? -13.199 -0.745 0.742 1.00 98.75 83 GLY A O 1
ATOM 615 N N . ARG A 1 84 ? -12.632 1.423 0.957 1.00 98.75 84 ARG A N 1
ATOM 616 C CA . ARG A 1 84 ? -11.982 1.543 -0.351 1.00 98.75 84 ARG A CA 1
ATOM 617 C C . ARG A 1 84 ? -10.592 2.160 -0.269 1.00 98.75 84 ARG A C 1
ATOM 619 O O . ARG A 1 84 ? -10.352 3.086 0.504 1.00 98.75 84 ARG A O 1
ATOM 626 N N . GLU A 1 85 ? -9.708 1.673 -1.129 1.00 98.25 85 GLU A N 1
ATOM 627 C CA . GLU A 1 85 ? -8.388 2.241 -1.393 1.00 98.25 85 GLU A CA 1
ATOM 628 C C . GLU A 1 85 ? -8.375 2.937 -2.743 1.00 98.25 85 GLU A C 1
ATOM 630 O O . GLU A 1 85 ? -8.883 2.396 -3.721 1.00 98.25 85 GLU A O 1
ATOM 635 N N . LEU A 1 86 ? -7.759 4.114 -2.803 1.00 98.25 86 LEU A N 1
ATOM 636 C CA . LEU A 1 86 ? -7.446 4.818 -4.039 1.00 98.25 86 LEU A CA 1
ATOM 637 C C . LEU A 1 86 ? -5.943 5.042 -4.101 1.00 98.25 86 LEU A C 1
ATOM 639 O O . LEU A 1 86 ? -5.358 5.570 -3.157 1.00 98.25 86 LEU A O 1
ATOM 643 N N . GLN A 1 87 ? -5.317 4.647 -5.201 1.00 96.38 87 GLN A N 1
ATOM 644 C CA . GLN A 1 87 ? -3.875 4.746 -5.380 1.00 96.38 87 GLN A CA 1
ATOM 645 C C . GLN A 1 87 ? -3.541 5.346 -6.733 1.00 96.38 87 GLN A C 1
ATOM 647 O O . GLN A 1 87 ? -4.247 5.114 -7.712 1.00 96.38 87 GLN A O 1
ATOM 652 N N . ALA A 1 88 ? -2.447 6.096 -6.783 1.00 95.94 88 ALA A N 1
ATOM 653 C CA . ALA A 1 88 ? -1.878 6.595 -8.025 1.00 95.94 88 ALA A CA 1
ATOM 654 C C . ALA A 1 88 ? -0.391 6.904 -7.840 1.00 95.94 88 ALA A C 1
ATOM 656 O O . ALA A 1 88 ? 0.067 7.189 -6.728 1.00 95.94 88 ALA A O 1
ATOM 657 N N . PHE A 1 89 ? 0.347 6.903 -8.946 1.00 94.38 89 PHE A N 1
ATOM 658 C CA . PHE A 1 89 ? 1.629 7.585 -9.011 1.00 94.38 89 PHE A CA 1
ATOM 659 C C . PHE A 1 89 ? 1.406 9.082 -9.220 1.00 94.38 89 PHE A C 1
ATOM 661 O O . PHE A 1 89 ? 0.544 9.503 -9.995 1.00 94.38 89 PHE A O 1
ATOM 668 N N . ALA A 1 90 ? 2.204 9.887 -8.534 1.00 93.44 90 ALA A N 1
ATOM 669 C CA . ALA A 1 90 ? 2.182 11.339 -8.585 1.00 93.44 90 ALA A CA 1
ATOM 670 C C . ALA A 1 90 ? 3.606 11.882 -8.710 1.00 93.44 90 ALA A C 1
ATOM 672 O O . ALA A 1 90 ? 4.560 11.234 -8.302 1.00 93.44 90 ALA A O 1
ATOM 673 N N . ALA A 1 91 ? 3.775 13.081 -9.251 1.00 91.31 91 ALA A N 1
ATOM 674 C CA . ALA A 1 91 ? 5.057 13.773 -9.263 1.00 91.31 91 ALA A CA 1
ATOM 675 C C . ALA A 1 91 ? 4.857 15.255 -8.950 1.00 91.31 91 ALA A C 1
ATOM 677 O O . ALA A 1 91 ? 3.948 15.902 -9.475 1.00 91.31 91 ALA A O 1
ATOM 678 N N . LEU A 1 92 ? 5.732 15.793 -8.101 1.00 88.81 92 LEU A N 1
ATOM 679 C CA . LEU A 1 92 ? 5.813 17.230 -7.861 1.00 88.81 92 LEU A CA 1
ATOM 680 C C . LEU A 1 92 ? 6.485 17.919 -9.055 1.00 88.81 92 LEU A C 1
ATOM 682 O O . LEU A 1 92 ? 7.251 17.298 -9.796 1.00 88.81 92 LEU A O 1
ATOM 686 N N . SER A 1 93 ? 6.222 19.214 -9.237 1.00 89.12 93 SER A N 1
ATOM 687 C CA . SER A 1 93 ? 6.930 20.006 -10.247 1.00 89.12 93 SER A CA 1
ATOM 688 C C . SER A 1 93 ? 8.441 19.954 -9.993 1.00 89.12 93 SER A C 1
ATOM 690 O O . SER A 1 93 ? 8.885 20.133 -8.861 1.00 89.12 93 SER A O 1
ATOM 692 N N . GLY A 1 94 ? 9.226 19.660 -11.031 1.00 86.94 94 GLY A N 1
ATOM 693 C CA . GLY A 1 94 ? 10.682 19.502 -10.938 1.00 86.94 94 GLY A CA 1
ATOM 694 C C . GLY A 1 94 ? 11.172 18.168 -10.355 1.00 86.94 94 GLY A C 1
ATOM 695 O O . GLY A 1 94 ? 12.378 17.925 -10.352 1.00 86.94 94 GLY A O 1
ATOM 696 N N . ALA A 1 95 ? 10.283 17.278 -9.896 1.00 87.25 95 ALA A N 1
ATOM 697 C CA . ALA A 1 95 ? 10.684 15.948 -9.442 1.00 87.25 95 ALA A CA 1
ATOM 698 C C . ALA A 1 95 ? 11.099 15.066 -10.630 1.00 87.25 95 ALA A C 1
ATOM 700 O O . ALA A 1 95 ? 10.403 14.998 -11.642 1.00 87.25 95 ALA A O 1
ATOM 701 N N . ARG A 1 96 ? 12.224 14.355 -10.485 1.00 83.62 96 ARG A N 1
ATOM 702 C CA . ARG A 1 96 ? 12.730 13.416 -11.505 1.00 83.62 96 ARG A CA 1
ATOM 703 C C . ARG A 1 96 ? 12.039 12.058 -11.479 1.00 83.62 96 ARG A C 1
ATOM 705 O O . ARG A 1 96 ? 12.113 11.326 -12.454 1.00 83.62 96 ARG A O 1
ATOM 712 N N . GLN A 1 97 ? 11.421 11.713 -10.355 1.00 85.75 97 GLN A N 1
ATOM 713 C CA . GLN A 1 97 ? 10.809 10.414 -10.123 1.00 85.75 97 GLN A CA 1
ATOM 714 C C . GLN A 1 97 ? 9.421 10.600 -9.504 1.00 85.75 97 GLN A C 1
ATOM 716 O O . GLN A 1 97 ? 9.230 11.541 -8.722 1.00 85.75 97 GLN A O 1
ATOM 721 N N . PRO A 1 98 ? 8.441 9.741 -9.840 1.00 89.94 98 PRO A N 1
ATOM 722 C CA . PRO A 1 98 ? 7.139 9.790 -9.194 1.00 89.94 98 PRO A CA 1
ATOM 723 C C . PRO A 1 98 ? 7.238 9.325 -7.731 1.00 89.94 98 PRO A C 1
ATOM 725 O O . PRO A 1 98 ? 8.244 8.774 -7.310 1.00 89.94 98 PRO A O 1
ATOM 728 N N . HIS A 1 99 ? 6.187 9.502 -6.947 1.00 90.75 99 HIS A N 1
ATOM 729 C CA . HIS A 1 99 ? 5.959 8.893 -5.635 1.00 90.75 99 HIS A CA 1
ATOM 730 C C . HIS A 1 99 ? 4.556 8.284 -5.632 1.00 90.75 99 HIS A C 1
ATOM 732 O O . HIS A 1 99 ? 3.720 8.639 -6.473 1.00 90.75 99 HIS A O 1
ATOM 738 N N . ARG A 1 100 ? 4.279 7.350 -4.722 1.00 92.31 100 ARG A N 1
ATOM 739 C CA . ARG A 1 100 ? 2.939 6.773 -4.592 1.00 92.31 100 ARG A CA 1
ATOM 740 C C . ARG A 1 100 ? 2.113 7.559 -3.589 1.00 92.31 100 ARG A C 1
ATOM 742 O O . ARG A 1 100 ? 2.561 7.844 -2.478 1.00 92.31 100 ARG A O 1
ATOM 749 N N . LEU A 1 101 ? 0.874 7.832 -3.980 1.00 94.69 101 LEU A N 1
ATOM 750 C CA . LEU A 1 101 ? -0.186 8.284 -3.092 1.00 94.69 101 LEU A CA 1
ATOM 751 C C . LEU A 1 101 ? -1.148 7.127 -2.835 1.00 94.69 101 LEU A C 1
ATOM 753 O O . LEU A 1 101 ? -1.466 6.351 -3.741 1.00 94.69 101 LEU A O 1
ATOM 757 N N . LEU A 1 102 ? -1.628 7.029 -1.601 1.00 96.81 102 LEU A N 1
ATOM 758 C CA . LEU A 1 102 ? -2.696 6.120 -1.201 1.00 96.81 102 LEU A CA 1
ATOM 759 C C . LEU A 1 102 ? -3.689 6.886 -0.337 1.00 96.81 102 LEU A C 1
ATOM 761 O O . LEU A 1 102 ? -3.291 7.524 0.629 1.00 96.81 102 LEU A O 1
ATOM 765 N N . ALA A 1 103 ? -4.974 6.773 -0.642 1.00 98.12 103 ALA A N 1
ATOM 766 C CA . ALA A 1 103 ? -6.056 7.167 0.243 1.00 98.12 103 ALA A CA 1
ATOM 767 C C . ALA A 1 103 ? -6.852 5.924 0.643 1.00 98.12 103 ALA A C 1
ATOM 769 O O . ALA A 1 103 ? -7.350 5.201 -0.217 1.00 98.12 103 ALA A O 1
ATOM 770 N N . GLN A 1 104 ? -6.984 5.694 1.942 1.00 98.75 104 GLN A N 1
ATOM 771 C CA . GLN A 1 104 ? -7.877 4.704 2.529 1.00 98.75 104 GLN A CA 1
ATOM 772 C C . GLN A 1 104 ? -9.100 5.434 3.082 1.00 98.75 104 GLN A C 1
ATOM 774 O O . GLN A 1 104 ? -8.968 6.326 3.921 1.00 98.75 104 GLN A O 1
ATOM 779 N N . ILE A 1 105 ? -10.286 5.086 2.587 1.00 98.75 105 ILE A N 1
ATOM 780 C CA . ILE A 1 105 ? -11.554 5.686 3.011 1.00 98.75 105 ILE A CA 1
ATOM 781 C C . ILE A 1 105 ? -12.421 4.565 3.581 1.00 98.75 105 ILE A C 1
ATOM 783 O O . ILE A 1 105 ? -12.869 3.714 2.802 1.00 98.75 105 ILE A O 1
ATOM 787 N N . PRO A 1 106 ? -12.643 4.536 4.904 1.00 98.75 106 PRO A N 1
ATOM 788 C CA . PRO A 1 106 ? -13.469 3.509 5.511 1.00 98.75 106 PRO A CA 1
ATOM 789 C C . PRO A 1 106 ? -14.952 3.753 5.199 1.00 98.75 106 PRO A C 1
ATOM 791 O O . PRO A 1 106 ? -15.362 4.885 4.930 1.00 98.75 106 PRO A O 1
ATOM 794 N N . ASP A 1 107 ? -15.764 2.700 5.229 1.00 98.56 107 ASP A N 1
ATOM 795 C CA . ASP A 1 107 ? -17.185 2.790 4.859 1.00 98.56 107 ASP A CA 1
ATOM 796 C C . ASP A 1 107 ? -18.009 3.683 5.781 1.00 98.56 107 ASP A C 1
ATOM 798 O O . ASP A 1 107 ? -18.950 4.337 5.334 1.00 98.56 107 ASP A O 1
ATOM 802 N N . HIS A 1 108 ? -17.625 3.768 7.052 1.00 97.44 108 HIS A N 1
ATOM 803 C CA . HIS A 1 108 ? -18.245 4.648 8.041 1.00 97.44 108 HIS A CA 1
ATOM 804 C C . HIS A 1 108 ? -17.678 6.076 8.030 1.00 97.44 108 HIS A C 1
ATOM 806 O O . HIS A 1 108 ? -17.880 6.818 8.990 1.00 97.44 108 HIS A O 1
ATOM 812 N N . PHE A 1 109 ? -16.969 6.483 6.970 1.00 98.44 109 PHE A N 1
ATOM 813 C CA . PHE A 1 109 ? -16.565 7.877 6.781 1.00 98.44 109 PHE A CA 1
ATOM 814 C C . PHE A 1 109 ? -17.793 8.796 6.685 1.00 98.44 109 PHE A C 1
ATOM 816 O O . PHE A 1 109 ? -18.622 8.649 5.786 1.00 98.44 109 PHE A O 1
ATOM 823 N N . ASP A 1 110 ? -17.878 9.788 7.574 1.00 97.31 110 ASP A N 1
ATOM 824 C CA . ASP A 1 110 ? -18.977 10.756 7.604 1.00 97.31 110 ASP A CA 1
ATOM 825 C C . ASP A 1 110 ? -18.635 12.016 6.774 1.00 97.31 110 ASP A C 1
ATOM 827 O O . ASP A 1 110 ? -17.794 12.828 7.179 1.00 97.31 110 ASP A O 1
ATOM 831 N N . PRO A 1 111 ? -19.297 12.254 5.624 1.00 94.75 111 PRO A N 1
ATOM 832 C CA . PRO A 1 111 ? -19.051 13.438 4.805 1.00 94.75 111 PRO A CA 1
ATOM 833 C C . PRO A 1 111 ? -19.543 14.754 5.435 1.00 94.75 111 PRO A C 1
ATOM 835 O O . PRO A 1 111 ? -19.158 15.819 4.937 1.00 94.75 111 PRO A O 1
ATOM 838 N N . GLN A 1 112 ? -20.366 14.700 6.490 1.00 97.00 112 GLN A N 1
ATOM 839 C CA . GLN A 1 112 ? -20.800 15.854 7.291 1.00 97.00 112 GLN A CA 1
ATOM 840 C C . GLN A 1 112 ? -19.830 16.150 8.444 1.00 97.00 112 GLN A C 1
ATOM 842 O O . GLN A 1 112 ? -19.726 17.295 8.882 1.00 97.00 112 GLN A O 1
ATOM 847 N N . ARG A 1 113 ? -19.064 15.150 8.898 1.00 95.38 113 ARG A N 1
ATOM 848 C CA . ARG A 1 113 ? -18.012 15.278 9.924 1.00 95.38 113 ARG A CA 1
ATOM 849 C C . ARG A 1 113 ? -16.668 14.811 9.378 1.00 95.38 113 ARG A C 1
ATOM 851 O O . ARG A 1 113 ? -16.046 13.879 9.882 1.00 95.38 113 ARG A O 1
ATOM 858 N N . ARG A 1 114 ? -16.229 15.479 8.311 1.00 95.12 114 ARG A N 1
ATOM 859 C CA . ARG A 1 114 ? -15.040 15.092 7.545 1.00 95.12 114 ARG A CA 1
ATOM 860 C C . ARG A 1 114 ? -13.804 15.074 8.438 1.00 95.12 114 ARG A C 1
ATOM 862 O O . ARG A 1 114 ? -13.421 16.101 8.992 1.00 95.12 114 ARG A O 1
ATOM 869 N N . CYS A 1 115 ? -13.142 13.926 8.488 1.00 97.69 115 CYS A N 1
ATOM 870 C CA . CYS A 1 115 ? -11.845 13.765 9.126 1.00 97.69 115 CYS A CA 1
ATOM 871 C C . CYS A 1 115 ? -10.835 13.233 8.108 1.00 97.69 115 CYS A C 1
ATOM 873 O O . CYS A 1 115 ? -11.059 12.193 7.486 1.00 97.69 115 CYS A O 1
ATOM 875 N N . LEU A 1 116 ? -9.726 13.953 7.947 1.00 97.81 116 LEU A N 1
ATOM 876 C CA . LEU A 1 116 ? -8.608 13.558 7.100 1.00 97.81 116 LEU A CA 1
ATOM 877 C C . LEU A 1 116 ? -7.347 13.465 7.954 1.00 97.81 116 LEU A C 1
ATOM 879 O O . LEU A 1 116 ? -6.950 14.444 8.583 1.00 97.81 116 LEU A O 1
ATOM 883 N N . VAL A 1 117 ? -6.699 12.306 7.933 1.00 98.12 117 VAL A N 1
ATOM 884 C CA . VAL A 1 117 ? -5.385 12.098 8.544 1.00 98.12 117 VAL A CA 1
ATOM 885 C C . VAL A 1 117 ? -4.365 11.967 7.429 1.00 98.12 117 VAL A C 1
ATOM 887 O O . VAL A 1 117 ? -4.419 11.031 6.637 1.00 98.12 117 VAL A O 1
ATOM 890 N N . VAL A 1 118 ? -3.419 12.897 7.370 1.00 96.88 118 VAL A N 1
ATOM 891 C CA . VAL A 1 118 ? -2.267 12.781 6.473 1.00 96.88 118 VAL A CA 1
ATOM 892 C C . VAL A 1 118 ? -1.153 12.086 7.241 1.00 96.88 118 VAL A C 1
ATOM 894 O O . VAL A 1 118 ? -0.730 12.558 8.294 1.00 96.88 118 VAL A O 1
ATOM 897 N N . SER A 1 119 ? -0.691 10.952 6.726 1.00 94.88 119 SER A N 1
ATOM 898 C CA . SER A 1 119 ? 0.305 10.096 7.360 1.00 94.88 119 SER A CA 1
ATOM 899 C C . SER A 1 119 ? 1.490 9.880 6.411 1.00 94.88 119 SER A C 1
ATOM 901 O O . SER A 1 119 ? 1.548 8.872 5.701 1.00 94.88 119 SER A O 1
ATOM 903 N N . PRO A 1 120 ? 2.430 10.844 6.348 1.00 90.19 120 PRO A N 1
ATOM 904 C CA . PRO A 1 120 ? 3.662 10.678 5.589 1.00 90.19 120 PRO A CA 1
ATOM 905 C C . PRO A 1 120 ? 4.433 9.472 6.121 1.00 90.19 120 PRO A C 1
ATOM 907 O O . PRO A 1 120 ? 4.599 9.324 7.335 1.00 90.19 120 PRO A O 1
ATOM 910 N N . VAL A 1 121 ? 4.897 8.602 5.228 1.00 89.12 121 VAL A N 1
ATOM 911 C CA . VAL A 1 121 ? 5.625 7.401 5.650 1.00 89.12 121 VAL A CA 1
ATOM 912 C C . VAL A 1 121 ? 7.111 7.699 5.845 1.00 89.12 121 VAL A C 1
ATOM 914 O O . VAL A 1 121 ? 7.675 8.606 5.229 1.00 89.12 121 VAL A O 1
ATOM 917 N N . SER A 1 122 ? 7.766 6.921 6.709 1.00 82.19 122 SER A N 1
ATOM 918 C CA . SER A 1 122 ? 9.209 7.039 6.905 1.00 82.19 122 SER A CA 1
ATOM 919 C C . SER A 1 122 ? 9.984 6.609 5.654 1.00 82.19 122 SER A C 1
ATOM 921 O O . SER A 1 122 ? 9.542 5.769 4.873 1.00 82.19 122 SER A O 1
ATOM 923 N N . GLY A 1 123 ? 11.163 7.207 5.461 1.00 72.06 123 GLY A N 1
ATOM 924 C CA . GLY A 1 123 ? 11.863 7.187 4.176 1.00 72.06 123 GLY A CA 1
ATOM 925 C C . GLY A 1 123 ? 12.317 5.825 3.644 1.00 72.06 123 GLY A C 1
ATOM 926 O O . GLY A 1 123 ? 12.578 5.733 2.453 1.00 72.06 123 GLY A O 1
ATOM 927 N N . SER A 1 124 ? 12.415 4.793 4.485 1.00 74.44 124 SER A N 1
ATOM 928 C CA . SER A 1 124 ? 12.834 3.439 4.090 1.00 74.44 124 SER A CA 1
ATOM 929 C C . SER A 1 124 ? 11.665 2.490 3.795 1.00 74.44 124 SER A C 1
ATOM 931 O O . SER A 1 124 ? 11.874 1.285 3.662 1.00 74.44 124 SER A O 1
ATOM 933 N N . ARG A 1 125 ? 10.427 2.998 3.737 1.00 84.31 125 ARG A N 1
ATOM 934 C CA . ARG A 1 125 ? 9.213 2.186 3.575 1.00 84.31 125 ARG A CA 1
ATOM 935 C C . ARG A 1 125 ? 8.417 2.579 2.342 1.00 84.31 125 ARG A C 1
ATOM 937 O O . ARG A 1 125 ? 8.432 3.727 1.904 1.00 84.31 125 ARG A O 1
ATOM 944 N N . GLY A 1 126 ? 7.661 1.609 1.834 1.00 88.75 126 GLY A N 1
ATOM 945 C CA . GLY A 1 126 ? 6.627 1.848 0.833 1.00 88.75 126 GLY A CA 1
ATOM 946 C C . GLY A 1 126 ? 5.408 2.580 1.410 1.00 88.75 126 GLY A C 1
ATOM 947 O O . GLY A 1 126 ? 5.337 2.878 2.602 1.00 88.75 126 GLY A O 1
ATOM 948 N N . VAL A 1 127 ? 4.407 2.820 0.560 1.00 93.00 127 VAL A N 1
ATOM 949 C CA . VAL A 1 127 ? 3.233 3.662 0.871 1.00 93.00 127 VAL A CA 1
ATOM 950 C C . VAL A 1 127 ? 2.412 3.214 2.095 1.00 93.00 127 VAL A C 1
ATOM 952 O O . VAL A 1 127 ? 1.760 4.034 2.729 1.00 93.00 127 VAL A O 1
ATOM 955 N N . TYR A 1 128 ? 2.474 1.937 2.483 1.00 94.75 128 TYR A N 1
ATOM 956 C CA . TYR A 1 128 ? 1.815 1.417 3.692 1.00 94.75 128 TYR A CA 1
ATOM 957 C C . TYR A 1 128 ? 2.640 1.630 4.978 1.00 94.75 128 TYR A C 1
ATOM 959 O O . TYR A 1 128 ? 2.258 1.169 6.051 1.00 94.75 128 TYR A O 1
ATOM 967 N N . GLY A 1 129 ? 3.778 2.324 4.904 1.00 93.62 129 GLY A N 1
ATOM 968 C CA . GLY A 1 129 ? 4.761 2.436 5.985 1.00 93.62 129 GLY A CA 1
ATOM 969 C C . GLY A 1 129 ? 4.265 3.043 7.292 1.00 93.62 129 GLY A C 1
ATOM 970 O O . GLY A 1 129 ? 4.847 2.764 8.337 1.00 93.62 129 GLY A O 1
ATOM 971 N N . ALA A 1 130 ? 3.186 3.824 7.252 1.00 94.62 130 ALA A N 1
ATOM 972 C CA . ALA A 1 130 ? 2.578 4.432 8.432 1.00 94.62 130 ALA A CA 1
ATOM 973 C C . ALA A 1 130 ? 1.232 3.791 8.832 1.00 94.62 130 ALA A C 1
ATOM 975 O O . ALA A 1 130 ? 0.486 4.366 9.630 1.00 94.62 130 ALA A O 1
ATOM 976 N N . ILE A 1 131 ? 0.909 2.597 8.308 1.00 96.81 131 ILE A N 1
ATOM 977 C CA . ILE A 1 131 ? -0.360 1.901 8.587 1.00 96.81 131 ILE A CA 1
ATOM 978 C C . ILE A 1 131 ? -0.563 1.654 10.089 1.00 96.81 131 ILE A C 1
ATOM 980 O O . ILE A 1 131 ? -1.632 1.947 10.613 1.00 96.81 131 ILE A O 1
ATOM 984 N N . GLY A 1 132 ? 0.490 1.246 10.806 1.00 95.69 132 GLY A N 1
ATOM 985 C CA . GLY A 1 132 ? 0.451 0.995 12.252 1.00 95.69 132 GLY A CA 1
ATOM 986 C C . GLY A 1 132 ? 0.395 2.250 13.132 1.00 95.69 132 GLY A C 1
ATOM 987 O O . GLY A 1 132 ? 0.305 2.125 14.349 1.00 95.69 132 GLY A O 1
ATOM 988 N N . VAL A 1 133 ? 0.448 3.452 12.541 1.00 93.88 133 VAL A N 1
ATOM 989 C CA . VAL A 1 133 ? 0.409 4.734 13.267 1.00 93.88 133 VAL A CA 1
ATOM 990 C C . VAL A 1 133 ? -0.821 5.538 12.855 1.00 93.88 133 VAL A C 1
ATOM 992 O O . VAL A 1 133 ? -1.829 5.542 13.560 1.00 93.88 133 VAL A O 1
ATOM 995 N N . GLY A 1 134 ? -0.776 6.187 11.686 1.00 95.75 134 GLY A N 1
ATOM 996 C CA . GLY A 1 134 ? -1.877 7.015 11.197 1.00 95.75 134 GLY A CA 1
ATOM 997 C C . GLY A 1 134 ? -3.094 6.185 10.799 1.00 95.75 134 GLY A C 1
ATOM 998 O O . GLY A 1 134 ? -4.219 6.572 11.110 1.00 95.75 134 GLY A O 1
ATOM 999 N N . GLY A 1 135 ? -2.872 5.019 10.181 1.00 97.75 135 GLY A N 1
ATOM 1000 C CA . GLY A 1 135 ? -3.948 4.087 9.818 1.00 97.75 135 GLY A CA 1
ATOM 1001 C C . GLY A 1 135 ? -4.672 3.539 11.041 1.00 97.75 135 GLY A C 1
ATOM 1002 O O . GLY A 1 135 ? -5.880 3.718 11.179 1.00 97.75 135 GLY A O 1
ATOM 1003 N N . ALA A 1 136 ? -3.909 2.955 11.966 1.00 97.44 136 ALA A N 1
ATOM 1004 C CA . ALA A 1 136 ? -4.400 2.385 13.217 1.00 97.44 136 ALA A CA 1
ATOM 1005 C C . ALA A 1 136 ? -5.165 3.388 14.083 1.00 97.44 136 ALA A C 1
ATOM 1007 O O . ALA A 1 136 ? -6.126 3.018 14.756 1.00 97.44 136 ALA A O 1
ATOM 1008 N N . TRP A 1 137 ? -4.777 4.666 14.061 1.00 97.06 137 TRP A N 1
ATOM 1009 C CA . TRP A 1 137 ? -5.509 5.696 14.787 1.00 97.06 137 TRP A CA 1
ATOM 1010 C C . TRP A 1 137 ? -6.737 6.212 14.025 1.00 97.06 137 TRP A C 1
ATOM 1012 O O . TRP A 1 137 ? -7.792 6.387 14.642 1.00 97.06 137 TRP A O 1
ATOM 1022 N N . GLY A 1 138 ? -6.597 6.499 12.727 1.00 98.12 138 GLY A N 1
ATOM 1023 C CA . GLY A 1 138 ? -7.583 7.241 11.938 1.00 98.12 138 GLY A CA 1
ATOM 1024 C C . GLY A 1 138 ? -8.719 6.386 11.388 1.00 98.12 138 GLY A C 1
ATOM 1025 O O . GLY A 1 138 ? -9.884 6.755 11.543 1.00 98.12 138 GLY A O 1
ATOM 1026 N N . LEU A 1 139 ? -8.401 5.234 10.791 1.00 98.56 139 LEU A N 1
ATOM 1027 C CA . LEU A 1 139 ? -9.396 4.403 10.109 1.00 98.56 139 LEU A CA 1
ATOM 1028 C C . LEU A 1 139 ? -10.521 3.933 11.041 1.00 98.56 139 LEU A C 1
ATOM 1030 O O . LEU A 1 139 ? -11.685 4.113 10.679 1.00 98.56 139 LEU A O 1
ATOM 1034 N N . PRO A 1 140 ? -10.246 3.436 12.267 1.00 97.88 140 PRO A N 1
ATOM 1035 C CA . PRO A 1 140 ? -11.321 3.024 13.168 1.00 97.88 140 PRO A CA 1
ATOM 1036 C C . PRO A 1 140 ? -12.246 4.176 13.580 1.00 97.88 140 PRO A C 1
ATOM 1038 O O . PRO A 1 140 ? -13.415 3.947 13.874 1.00 97.88 140 PRO A O 1
ATOM 1041 N N . LYS A 1 141 ? -11.759 5.425 13.555 1.00 97.75 141 LYS A N 1
ATOM 1042 C CA . LYS A 1 141 ? -12.537 6.628 13.902 1.00 97.75 141 LYS A CA 1
ATOM 1043 C C . LYS A 1 141 ? -13.375 7.175 12.741 1.00 97.75 141 LYS A C 1
ATOM 1045 O O . LYS A 1 141 ? -13.975 8.235 12.888 1.00 97.75 141 LYS A O 1
ATOM 1050 N N . GLY A 1 142 ? -13.393 6.495 11.594 1.00 98.00 142 GLY A N 1
ATOM 1051 C CA . GLY A 1 142 ? -14.104 6.957 10.401 1.00 98.00 142 GLY A CA 1
ATOM 1052 C C . GLY A 1 142 ? -13.368 8.077 9.662 1.00 98.00 142 GLY A C 1
ATOM 1053 O O . GLY A 1 142 ? -13.968 8.771 8.846 1.00 98.00 142 GLY A O 1
ATOM 1054 N N . CYS A 1 143 ? -12.074 8.283 9.932 1.00 98.62 143 CYS A N 1
ATOM 1055 C CA . CYS A 1 143 ? -11.262 9.231 9.176 1.00 98.62 143 CYS A CA 1
ATOM 1056 C C . CYS A 1 143 ? -10.767 8.592 7.877 1.00 98.62 143 CYS A C 1
ATOM 1058 O O . CYS A 1 143 ? -10.307 7.449 7.873 1.00 98.62 143 CYS A O 1
ATOM 1060 N N . ALA A 1 144 ? -10.773 9.363 6.790 1.00 98.62 144 ALA A N 1
ATOM 1061 C CA . ALA A 1 144 ? -9.974 9.016 5.624 1.00 98.62 144 ALA A CA 1
ATOM 1062 C C . ALA A 1 144 ? -8.492 9.198 5.978 1.00 98.62 144 ALA A C 1
ATOM 1064 O O . ALA A 1 144 ? -8.115 10.217 6.566 1.00 98.62 144 ALA A O 1
ATOM 1065 N N . VAL A 1 145 ? -7.649 8.231 5.622 1.00 98.69 145 VAL A N 1
ATOM 1066 C CA . VAL A 1 145 ? -6.203 8.301 5.866 1.00 98.69 145 VAL A CA 1
ATOM 1067 C C . VAL A 1 145 ? -5.470 8.341 4.535 1.00 98.69 145 VAL A C 1
ATOM 1069 O O . VAL A 1 145 ? -5.693 7.500 3.667 1.00 98.69 145 VAL A O 1
ATOM 1072 N N . VAL A 1 146 ? -4.613 9.344 4.362 1.00 98.00 146 VAL A N 1
ATOM 1073 C CA . VAL A 1 146 ? -3.828 9.552 3.145 1.00 98.00 146 VAL A CA 1
ATOM 1074 C C . VAL A 1 146 ? -2.352 9.376 3.450 1.00 98.00 146 VAL A C 1
ATOM 1076 O O . VAL A 1 146 ? -1.822 9.982 4.378 1.00 98.00 146 VAL A O 1
ATOM 1079 N N . TYR A 1 147 ? -1.687 8.575 2.630 1.00 95.88 147 TYR A N 1
ATOM 1080 C CA . TYR A 1 147 ? -0.280 8.233 2.724 1.00 95.88 147 TYR A CA 1
ATOM 1081 C C . TYR A 1 147 ? 0.452 8.717 1.479 1.00 95.88 147 TYR A C 1
ATOM 1083 O O . TYR A 1 147 ? -0.078 8.678 0.366 1.00 95.88 147 TYR A O 1
ATOM 1091 N N . THR A 1 148 ? 1.702 9.112 1.679 1.00 91.69 148 THR A N 1
ATOM 1092 C CA . THR A 1 148 ? 2.670 9.328 0.606 1.00 91.69 148 THR A CA 1
ATOM 1093 C C . THR A 1 148 ? 3.938 8.581 0.957 1.00 91.69 148 THR A C 1
ATOM 1095 O O . THR A 1 148 ? 4.367 8.625 2.114 1.00 91.69 148 THR A O 1
ATOM 1098 N N . ASP A 1 149 ? 4.548 7.922 -0.026 1.00 84.94 149 ASP A N 1
ATOM 1099 C CA . ASP A 1 149 ? 5.941 7.508 0.115 1.00 84.94 149 ASP A CA 1
ATOM 1100 C C . ASP A 1 149 ? 6.902 8.696 -0.058 1.00 84.94 149 ASP A C 1
ATOM 1102 O O . ASP A 1 149 ? 6.517 9.761 -0.550 1.00 84.94 149 ASP A O 1
ATOM 1106 N N . LYS A 1 150 ? 8.153 8.540 0.398 1.00 75.62 150 LYS A N 1
ATOM 1107 C CA . LYS A 1 150 ? 9.203 9.574 0.289 1.00 75.62 150 LYS A CA 1
ATOM 1108 C C . LYS A 1 150 ? 9.649 9.822 -1.169 1.00 75.62 150 LYS A C 1
ATOM 1110 O O . LYS A 1 150 ? 10.499 10.670 -1.417 1.00 75.62 150 LYS A O 1
ATOM 1115 N N . GLY A 1 151 ? 9.129 9.077 -2.141 1.00 75.12 151 GLY A N 1
ATOM 1116 C CA . GLY A 1 151 ? 9.643 9.050 -3.506 1.00 75.12 151 GLY A CA 1
ATOM 1117 C C . GLY A 1 151 ? 10.861 8.143 -3.685 1.00 75.12 151 GLY A C 1
ATOM 1118 O O . GLY A 1 151 ? 11.357 8.055 -4.796 1.00 75.12 151 GLY A O 1
ATOM 1119 N N . ALA A 1 152 ? 11.314 7.443 -2.638 1.00 65.88 152 ALA A N 1
ATOM 1120 C CA . ALA A 1 152 ? 12.296 6.355 -2.734 1.00 65.88 152 ALA A CA 1
ATOM 1121 C C . ALA A 1 152 ? 11.611 4.974 -2.778 1.00 65.88 152 ALA A C 1
ATOM 1123 O O . ALA A 1 152 ? 12.045 4.096 -3.513 1.00 65.88 152 ALA A O 1
ATOM 1124 N N . GLY A 1 153 ? 10.485 4.823 -2.065 1.00 65.88 153 GLY A N 1
ATOM 1125 C CA . GLY A 1 153 ? 9.646 3.622 -2.080 1.00 65.88 153 GLY A CA 1
ATOM 1126 C C . GLY A 1 153 ? 10.414 2.312 -1.849 1.00 65.88 153 GLY A C 1
ATOM 1127 O O . GLY A 1 153 ? 11.473 2.296 -1.228 1.00 65.88 153 GLY A O 1
ATOM 1128 N N . THR A 1 154 ? 9.859 1.199 -2.332 1.00 65.88 154 THR A N 1
ATOM 1129 C CA . THR A 1 154 ? 10.590 -0.080 -2.491 1.00 65.88 154 THR A CA 1
ATOM 1130 C C . THR A 1 154 ? 11.006 -0.310 -3.945 1.00 65.88 154 THR A C 1
ATOM 1132 O O . THR A 1 154 ? 11.524 -1.376 -4.275 1.00 65.88 154 THR A O 1
ATOM 1135 N N . GLY A 1 155 ? 10.729 0.666 -4.818 1.00 76.06 155 GLY A N 1
ATOM 1136 C CA . GLY A 1 155 ? 10.897 0.593 -6.260 1.00 76.06 155 GLY A CA 1
ATOM 1137 C C . GLY A 1 155 ? 12.323 0.254 -6.671 1.00 76.06 155 GLY A C 1
ATOM 1138 O O . GLY A 1 155 ? 13.205 1.114 -6.705 1.00 76.06 155 GLY A O 1
ATOM 1139 N N . PHE A 1 156 ? 12.514 -1.008 -7.038 1.00 86.94 156 PHE A N 1
ATOM 1140 C CA . PHE A 1 156 ? 13.654 -1.460 -7.814 1.00 86.94 156 PHE A CA 1
ATOM 1141 C C . PHE A 1 156 ? 13.194 -1.812 -9.230 1.00 86.94 156 PHE A C 1
ATOM 1143 O O . PHE A 1 156 ? 12.021 -2.112 -9.471 1.00 86.94 156 PHE A O 1
ATOM 1150 N N . PHE A 1 157 ? 14.136 -1.768 -10.159 1.00 91.62 157 PHE A N 1
ATOM 1151 C CA . PHE A 1 157 ? 13.944 -2.147 -11.548 1.00 91.62 157 PHE A CA 1
ATOM 1152 C C . PHE A 1 157 ? 15.007 -3.177 -11.920 1.00 91.62 157 PHE A C 1
ATOM 1154 O O . PHE A 1 157 ? 16.195 -2.942 -11.695 1.00 91.62 157 PHE A O 1
ATOM 1161 N N . ASP A 1 158 ? 14.584 -4.313 -12.463 1.00 91.69 158 ASP A N 1
ATOM 1162 C CA . ASP A 1 158 ? 15.484 -5.343 -12.982 1.00 91.69 158 ASP A CA 1
ATOM 1163 C C . ASP A 1 158 ? 15.883 -4.994 -14.413 1.00 91.69 158 ASP A C 1
ATOM 1165 O O . ASP A 1 158 ? 15.035 -4.850 -15.297 1.00 91.69 158 ASP A O 1
ATOM 1169 N N . LEU A 1 159 ? 17.183 -4.813 -14.626 1.00 89.31 159 LEU A N 1
ATOM 1170 C CA . LEU A 1 159 ? 17.734 -4.347 -15.893 1.00 89.31 159 LEU A CA 1
ATOM 1171 C C . LEU A 1 159 ? 17.787 -5.463 -16.939 1.00 89.31 159 LEU A C 1
ATOM 1173 O O . LEU A 1 159 ? 17.698 -5.160 -18.125 1.00 89.31 159 LEU A O 1
ATOM 1177 N N . ALA A 1 160 ? 17.870 -6.729 -16.532 1.00 87.44 160 ALA A N 1
ATOM 1178 C CA . ALA A 1 160 ? 17.916 -7.848 -17.465 1.00 87.44 160 ALA A CA 1
ATOM 1179 C C . ALA A 1 160 ? 16.513 -8.193 -17.981 1.00 87.44 160 ALA A C 1
ATOM 1181 O O . ALA A 1 160 ? 16.317 -8.350 -19.187 1.00 87.44 160 ALA A O 1
ATOM 1182 N N . SER A 1 161 ? 15.517 -8.266 -17.088 1.00 90.06 161 SER A N 1
ATOM 1183 C CA . SER A 1 161 ? 14.126 -8.527 -17.490 1.00 90.06 161 SER A CA 1
ATOM 1184 C C . SER A 1 161 ? 13.372 -7.273 -17.941 1.00 90.06 161 SER A C 1
ATOM 1186 O O . SER A 1 161 ? 12.292 -7.388 -18.520 1.00 90.06 161 SER A O 1
ATOM 1188 N N . GLN A 1 162 ? 13.949 -6.083 -17.729 1.00 91.62 162 GLN A N 1
ATOM 1189 C CA . GLN A 1 162 ? 13.320 -4.782 -17.988 1.00 91.62 162 GLN A CA 1
ATOM 1190 C C . GLN A 1 162 ? 11.996 -4.614 -17.223 1.00 91.62 162 GLN A C 1
ATOM 1192 O O . GLN A 1 162 ? 11.032 -4.046 -17.741 1.00 91.62 162 GLN A O 1
ATOM 1197 N N . GLU A 1 163 ? 11.941 -5.116 -15.989 1.00 93.50 163 GLU A N 1
ATOM 1198 C CA . GLU A 1 163 ? 10.731 -5.138 -15.165 1.00 93.50 163 GLU A CA 1
ATOM 1199 C C . GLU A 1 163 ? 10.869 -4.286 -13.907 1.00 93.50 163 GLU A C 1
ATOM 1201 O O . GLU A 1 163 ? 11.777 -4.488 -13.096 1.00 93.50 163 GLU A O 1
ATOM 1206 N N . GLY A 1 164 ? 9.881 -3.425 -13.677 1.00 93.38 164 GLY A N 1
ATOM 1207 C CA . GLY A 1 164 ? 9.707 -2.680 -12.431 1.00 93.38 164 GLY A CA 1
ATOM 1208 C C . GLY A 1 164 ? 8.504 -3.170 -11.629 1.00 93.38 164 GLY A C 1
ATOM 1209 O O . GLY A 1 164 ? 7.941 -4.233 -11.898 1.00 93.38 164 GLY A O 1
ATOM 1210 N N . VAL A 1 165 ? 8.106 -2.376 -10.636 1.00 93.00 165 VAL A N 1
ATOM 1211 C CA . VAL A 1 165 ? 6.926 -2.625 -9.795 1.00 93.00 165 VAL A CA 1
ATOM 1212 C C . VAL A 1 165 ? 5.769 -1.744 -10.268 1.00 93.00 165 VAL A C 1
ATOM 1214 O O . VAL A 1 165 ? 5.892 -0.519 -10.301 1.00 93.00 165 VAL A O 1
ATOM 1217 N N . ALA A 1 166 ? 4.647 -2.357 -10.637 1.00 94.50 166 ALA A N 1
ATOM 1218 C CA . ALA A 1 166 ? 3.421 -1.664 -11.018 1.00 94.50 166 ALA A CA 1
ATOM 1219 C C . ALA A 1 166 ? 2.671 -1.120 -9.790 1.00 94.50 166 ALA A C 1
ATOM 1221 O O . ALA A 1 166 ? 2.933 -1.496 -8.645 1.00 94.50 166 ALA A O 1
ATOM 1222 N N . LEU A 1 167 ? 1.677 -0.256 -10.019 1.00 93.94 167 LEU A N 1
ATOM 1223 C CA . LEU A 1 167 ? 0.905 0.375 -8.941 1.00 93.94 167 LEU A CA 1
ATOM 1224 C C . LEU A 1 167 ? 0.211 -0.635 -8.009 1.00 93.94 167 LEU A C 1
ATOM 1226 O O . LEU A 1 167 ? 0.019 -0.349 -6.834 1.00 93.94 167 LEU A O 1
ATOM 1230 N N . ASP A 1 168 ? -0.149 -1.821 -8.491 1.00 94.50 168 ASP A N 1
ATOM 1231 C CA . ASP A 1 168 ? -0.772 -2.873 -7.679 1.00 94.50 168 ASP A CA 1
ATOM 1232 C C . ASP A 1 168 ? 0.238 -3.799 -6.969 1.00 94.50 168 ASP A C 1
ATOM 1234 O O . ASP A 1 168 ? -0.162 -4.739 -6.285 1.00 94.50 168 ASP A O 1
ATOM 1238 N N . GLY A 1 169 ? 1.537 -3.507 -7.094 1.00 93.19 169 GLY A N 1
ATOM 1239 C CA . GLY A 1 169 ? 2.640 -4.238 -6.475 1.00 93.19 169 GLY A CA 1
ATOM 1240 C C . GLY A 1 169 ? 3.213 -5.375 -7.322 1.00 93.19 169 GLY A C 1
ATOM 1241 O O . GLY A 1 169 ? 4.295 -5.862 -6.993 1.00 93.19 169 GLY A O 1
ATOM 1242 N N . ARG A 1 170 ? 2.545 -5.797 -8.405 1.00 95.38 170 ARG A N 1
ATOM 1243 C CA . ARG A 1 170 ? 3.063 -6.858 -9.286 1.00 95.38 170 ARG A CA 1
ATOM 1244 C C . ARG A 1 170 ? 4.245 -6.357 -10.117 1.00 95.38 170 ARG A C 1
ATOM 1246 O O . ARG A 1 170 ? 4.384 -5.159 -10.363 1.00 95.38 170 ARG A O 1
ATOM 1253 N N . ARG A 1 171 ? 5.089 -7.286 -10.573 1.00 94.06 171 ARG A N 1
ATOM 1254 C CA . ARG A 1 171 ? 6.126 -6.991 -11.570 1.00 94.06 171 ARG A CA 1
ATOM 1255 C C . ARG A 1 171 ? 5.477 -6.792 -12.939 1.00 94.06 171 ARG A C 1
ATOM 1257 O O . ARG A 1 171 ? 4.527 -7.498 -13.269 1.00 94.06 171 ARG A O 1
ATOM 1264 N N . ALA A 1 172 ? 5.979 -5.834 -13.707 1.00 95.06 172 ALA A N 1
ATOM 1265 C CA . ALA A 1 172 ? 5.553 -5.598 -15.084 1.00 95.06 172 ALA A CA 1
ATOM 1266 C C . ALA A 1 172 ? 6.724 -5.064 -15.906 1.00 95.06 172 ALA A C 1
ATOM 1268 O O . ALA A 1 172 ? 7.589 -4.359 -15.366 1.00 95.06 172 ALA A O 1
ATOM 1269 N N . ARG A 1 173 ? 6.749 -5.386 -17.202 1.00 94.62 173 ARG A N 1
ATOM 1270 C CA . ARG A 1 173 ? 7.807 -4.904 -18.095 1.00 94.62 173 ARG A CA 1
ATOM 1271 C C . ARG A 1 173 ? 7.605 -3.430 -18.412 1.00 94.62 173 ARG A C 1
ATOM 1273 O O . ARG A 1 173 ? 6.485 -2.909 -18.411 1.00 94.62 173 ARG A O 1
ATOM 1280 N N . ARG A 1 174 ? 8.706 -2.749 -18.727 1.00 93.00 174 ARG A N 1
ATOM 1281 C CA . ARG A 1 174 ? 8.683 -1.386 -19.264 1.00 93.00 174 ARG A CA 1
ATOM 1282 C C . ARG A 1 174 ? 7.685 -1.291 -20.422 1.00 93.00 174 ARG A C 1
ATOM 1284 O O . ARG A 1 174 ? 7.743 -2.066 -21.370 1.00 93.00 174 ARG A O 1
ATOM 1291 N N . GLY A 1 175 ? 6.813 -0.288 -20.354 1.00 92.94 175 GLY A N 1
ATOM 1292 C CA . GLY A 1 175 ? 5.842 0.019 -21.406 1.00 92.94 175 GLY A CA 1
ATOM 1293 C C . GLY A 1 175 ? 4.521 -0.749 -21.319 1.00 92.94 175 GLY A C 1
ATOM 1294 O O . GLY A 1 175 ? 3.569 -0.336 -21.971 1.00 92.94 175 GLY A O 1
ATOM 1295 N N . GLU A 1 176 ? 4.413 -1.799 -20.496 1.00 95.06 176 GLU A N 1
ATOM 1296 C CA . GLU A 1 176 ? 3.143 -2.523 -20.303 1.00 95.06 176 GLU A CA 1
ATOM 1297 C C . GLU A 1 176 ? 2.167 -1.746 -19.410 1.00 95.06 176 GLU A C 1
ATOM 1299 O O . GLU A 1 176 ? 0.957 -1.757 -19.626 1.00 95.06 176 GLU A O 1
ATOM 1304 N N . THR A 1 177 ? 2.689 -1.075 -18.383 1.00 94.25 177 THR A N 1
ATOM 1305 C CA . THR A 1 177 ? 1.913 -0.263 -17.442 1.00 94.25 177 THR A CA 1
ATOM 1306 C C . THR A 1 177 ? 2.803 0.784 -16.775 1.00 94.25 177 THR A C 1
ATOM 1308 O O . THR A 1 177 ? 4.025 0.776 -16.933 1.00 94.25 177 THR A O 1
ATOM 1311 N N . ALA A 1 178 ? 2.197 1.698 -16.018 1.00 92.69 178 ALA A N 1
ATOM 1312 C CA . ALA A 1 178 ? 2.944 2.647 -15.205 1.00 92.69 178 ALA A CA 1
ATOM 1313 C C . ALA A 1 178 ? 3.717 1.910 -14.096 1.00 92.69 178 ALA A C 1
ATOM 1315 O O . ALA A 1 178 ? 3.142 1.116 -13.346 1.00 92.69 178 ALA A O 1
ATOM 1316 N N . LEU A 1 179 ? 5.010 2.213 -13.975 1.00 92.56 179 LEU A N 1
ATOM 1317 C CA . LEU A 1 179 ? 5.916 1.637 -12.980 1.00 92.56 179 LEU A CA 1
ATOM 1318 C C . LEU A 1 179 ? 6.269 2.670 -11.901 1.00 92.56 179 LEU A C 1
ATOM 1320 O O . LEU A 1 179 ? 6.339 3.869 -12.169 1.00 92.56 179 LEU A O 1
ATOM 1324 N N . GLU A 1 180 ? 6.538 2.199 -10.683 1.00 90.75 180 GLU A N 1
ATOM 1325 C CA . GLU A 1 180 ? 6.984 3.030 -9.553 1.00 90.75 180 GLU A CA 1
ATOM 1326 C C . GLU A 1 180 ? 8.326 3.715 -9.831 1.00 90.75 180 GLU A C 1
ATOM 1328 O O . GLU A 1 180 ? 8.589 4.817 -9.335 1.00 90.75 180 GLU A O 1
ATOM 1333 N N . PHE A 1 181 ? 9.175 3.046 -10.606 1.00 90.94 181 PHE A N 1
ATOM 1334 C CA . PHE A 1 181 ? 10.493 3.499 -11.007 1.00 90.94 181 PHE A CA 1
ATOM 1335 C C . PHE A 1 181 ? 10.868 2.854 -12.340 1.00 90.94 181 PHE A C 1
ATOM 1337 O O . PHE A 1 181 ? 10.716 1.645 -12.510 1.00 90.94 181 PHE A O 1
ATOM 1344 N N . ASP A 1 182 ? 11.378 3.669 -13.257 1.00 90.25 182 ASP A N 1
ATOM 1345 C CA . ASP A 1 182 ? 12.034 3.228 -14.480 1.00 90.25 182 ASP A CA 1
ATOM 1346 C C . ASP A 1 182 ? 13.288 4.103 -14.673 1.00 90.25 182 ASP A C 1
ATOM 1348 O O . ASP A 1 182 ? 13.157 5.324 -14.817 1.00 90.25 182 ASP A O 1
ATOM 1352 N N . PRO A 1 183 ? 14.507 3.530 -14.641 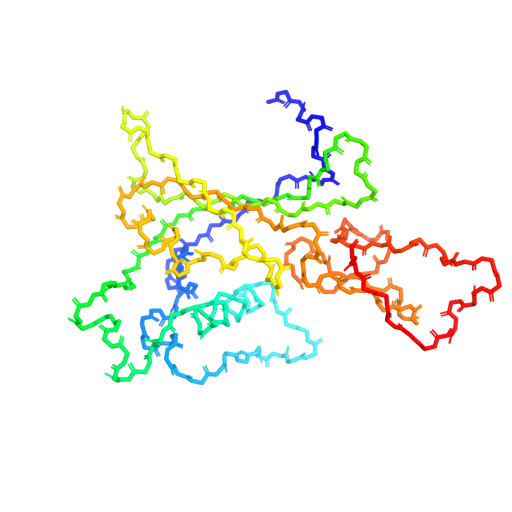1.00 88.06 183 PRO A N 1
ATOM 1353 C CA . PRO A 1 183 ? 15.747 4.284 -14.833 1.00 88.06 183 PRO A CA 1
ATOM 1354 C C . PRO A 1 183 ? 15.965 4.728 -16.292 1.00 88.06 183 PRO A C 1
ATOM 1356 O O . PRO A 1 183 ? 16.963 5.386 -16.589 1.00 88.06 183 PRO A O 1
ATOM 1359 N N . GLY A 1 184 ? 15.063 4.368 -17.211 1.00 86.12 184 GLY A N 1
ATOM 1360 C CA . GLY A 1 184 ? 15.228 4.572 -18.644 1.00 86.12 184 GLY A CA 1
ATOM 1361 C C . GLY A 1 184 ? 16.250 3.599 -19.250 1.00 86.12 184 GLY A C 1
ATOM 1362 O O . GLY A 1 184 ? 16.574 2.573 -18.646 1.00 86.12 184 GLY A O 1
ATOM 1363 N N . PRO A 1 185 ? 16.778 3.887 -20.451 1.00 75.19 185 PRO A N 1
ATOM 1364 C CA . PRO A 1 185 ? 17.685 2.985 -21.169 1.00 75.19 185 PRO A CA 1
ATOM 1365 C C . PRO A 1 185 ? 19.049 2.762 -20.482 1.00 75.19 185 PRO A C 1
ATOM 1367 O O . PRO A 1 185 ? 19.859 1.997 -20.992 1.00 75.19 185 PRO A O 1
ATOM 1370 N N . GLY A 1 186 ? 19.302 3.385 -19.326 1.00 66.88 186 GLY A N 1
ATOM 1371 C CA . GLY A 1 186 ? 20.597 3.364 -18.652 1.00 66.88 186 GLY A CA 1
ATOM 1372 C C . GLY A 1 186 ? 21.580 4.394 -19.232 1.00 66.88 186 GLY A C 1
ATOM 1373 O O . GLY A 1 186 ? 21.262 5.092 -20.199 1.00 66.88 186 GLY A O 1
ATOM 1374 N N . PRO A 1 187 ? 22.762 4.560 -18.613 1.00 65.50 187 PRO A N 1
ATOM 1375 C CA . PRO A 1 187 ? 23.818 5.424 -19.140 1.00 65.50 187 PRO A CA 1
ATOM 1376 C C . PRO A 1 187 ? 24.336 4.926 -20.503 1.00 65.50 187 PRO A C 1
ATOM 1378 O O . PRO A 1 187 ? 24.214 3.750 -20.834 1.00 65.50 187 PRO A O 1
ATOM 1381 N N . GLN A 1 188 ? 24.933 5.815 -21.305 1.00 57.97 188 GLN A N 1
ATOM 1382 C CA . GLN A 1 188 ? 25.538 5.432 -22.590 1.00 57.97 188 GLN A CA 1
ATOM 1383 C C . GLN A 1 188 ? 26.571 4.308 -22.389 1.00 57.97 188 GLN A C 1
ATOM 1385 O O . GLN A 1 188 ? 27.446 4.422 -21.533 1.00 57.97 188 GLN A O 1
ATOM 1390 N N . GLY A 1 189 ? 26.459 3.231 -23.175 1.00 58.44 189 GLY A N 1
ATOM 1391 C CA . GLY A 1 189 ? 27.286 2.023 -23.045 1.00 58.44 189 GLY A CA 1
ATOM 1392 C C . GLY A 1 189 ? 26.704 0.942 -22.126 1.00 58.44 189 GLY A C 1
ATOM 1393 O O . GLY A 1 189 ? 27.292 -0.130 -22.016 1.00 58.44 189 GLY A O 1
ATOM 1394 N N . PHE A 1 190 ? 25.556 1.192 -21.490 1.00 62.25 190 PHE A N 1
ATOM 1395 C CA . PHE A 1 190 ? 24.809 0.163 -20.775 1.00 62.25 190 PHE A CA 1
ATOM 1396 C C . PHE A 1 190 ? 24.075 -0.740 -21.776 1.00 62.25 190 PHE A C 1
ATOM 1398 O O . PHE A 1 190 ? 23.233 -0.269 -22.542 1.00 62.25 190 PHE A O 1
ATOM 1405 N N . GLU A 1 191 ? 24.385 -2.036 -21.780 1.00 62.47 191 GLU A N 1
ATOM 1406 C CA . GLU A 1 191 ? 23.639 -3.020 -22.564 1.00 62.47 191 GLU A CA 1
ATOM 1407 C C . GLU A 1 191 ? 22.526 -3.628 -21.701 1.00 62.47 191 GLU A C 1
ATOM 1409 O O . GLU A 1 191 ? 22.755 -4.024 -20.561 1.00 62.47 191 GLU A O 1
ATOM 1414 N N . SER A 1 192 ? 21.317 -3.770 -22.253 1.00 58.72 192 SER A N 1
ATOM 1415 C CA . SER A 1 192 ? 20.164 -4.414 -21.592 1.00 58.72 192 SER A CA 1
ATOM 1416 C C . SER A 1 192 ? 20.406 -5.873 -21.177 1.00 58.72 192 SER A C 1
ATOM 1418 O O . SER A 1 192 ? 19.587 -6.461 -20.483 1.00 58.72 192 SER A O 1
ATOM 1420 N N . SER A 1 193 ? 21.507 -6.475 -21.632 1.00 62.56 193 SER A N 1
ATOM 1421 C CA . SER A 1 193 ? 21.978 -7.813 -21.262 1.00 62.56 193 SER A CA 1
ATOM 1422 C C . SER A 1 193 ? 22.693 -7.849 -19.905 1.00 62.56 193 SER A C 1
ATOM 1424 O O . SER A 1 193 ? 22.988 -8.935 -19.405 1.00 62.56 193 SER A O 1
ATOM 1426 N N . TRP A 1 194 ? 23.004 -6.692 -19.309 1.00 66.38 194 TRP A N 1
ATOM 1427 C CA . TRP A 1 194 ? 23.769 -6.632 -18.069 1.00 66.38 194 TRP A CA 1
ATOM 1428 C C . TRP A 1 194 ? 22.914 -7.069 -16.874 1.00 66.38 194 TRP A C 1
ATOM 1430 O O . TRP A 1 194 ? 21.864 -6.470 -16.619 1.00 66.38 194 TRP A O 1
ATOM 1440 N N . PRO A 1 195 ? 23.361 -8.072 -16.093 1.00 74.69 195 PRO A N 1
ATOM 1441 C CA . PRO A 1 195 ? 22.674 -8.446 -14.870 1.00 74.69 195 PRO A CA 1
ATOM 1442 C C . PRO A 1 195 ? 22.807 -7.300 -13.866 1.00 74.69 195 PRO A C 1
ATOM 1444 O O . PRO A 1 195 ? 23.911 -6.923 -13.469 1.00 74.69 195 PRO A O 1
ATOM 1447 N N . GLY A 1 196 ? 21.683 -6.724 -13.452 1.00 85.31 196 GLY A N 1
ATOM 1448 C CA . GLY A 1 196 ? 21.700 -5.626 -12.501 1.00 85.31 196 GLY A CA 1
ATOM 1449 C C . GLY A 1 196 ? 20.314 -5.192 -12.061 1.00 85.31 196 GLY A C 1
ATOM 1450 O O . GLY A 1 196 ? 19.316 -5.405 -12.747 1.00 85.31 196 GLY A O 1
ATOM 1451 N N . VAL A 1 197 ? 20.276 -4.551 -10.899 1.00 88.75 197 VAL A N 1
ATOM 1452 C CA . VAL A 1 197 ? 19.084 -3.902 -10.361 1.00 88.75 197 VAL A CA 1
ATOM 1453 C C . VAL A 1 197 ? 19.376 -2.424 -10.159 1.00 88.75 197 VAL A C 1
ATOM 1455 O O . VAL A 1 197 ? 20.429 -2.049 -9.642 1.00 88.75 197 VAL A O 1
ATOM 1458 N N . ALA A 1 198 ? 18.443 -1.577 -10.573 1.00 88.75 198 ALA A N 1
ATOM 1459 C CA . ALA A 1 198 ? 18.476 -0.154 -10.285 1.00 88.75 198 ALA A CA 1
ATOM 1460 C C . ALA A 1 198 ? 17.505 0.146 -9.143 1.00 88.75 198 ALA A C 1
ATOM 1462 O O . ALA A 1 198 ? 16.369 -0.326 -9.153 1.00 88.75 198 ALA A O 1
ATOM 1463 N N . PHE A 1 199 ? 17.938 0.965 -8.189 1.00 86.44 199 PHE A N 1
ATOM 1464 C CA . PHE A 1 199 ? 17.099 1.427 -7.090 1.00 86.44 199 PHE A CA 1
ATOM 1465 C C . PHE A 1 199 ? 16.807 2.912 -7.235 1.00 86.44 199 PHE A C 1
ATOM 1467 O O . PHE A 1 199 ? 17.686 3.725 -7.549 1.00 86.44 199 PHE A O 1
ATOM 1474 N N . LYS A 1 200 ? 15.557 3.255 -6.961 1.00 84.00 200 LYS A N 1
ATOM 1475 C CA . LYS A 1 200 ? 15.119 4.633 -6.823 1.00 84.00 200 LYS A CA 1
ATOM 1476 C C . LYS A 1 200 ? 15.763 5.264 -5.581 1.00 84.00 200 LYS A C 1
ATOM 1478 O O . LYS A 1 200 ? 15.775 4.647 -4.518 1.00 84.00 200 LYS A O 1
ATOM 1483 N N . HIS A 1 201 ? 16.295 6.478 -5.717 1.00 73.00 201 HIS A N 1
ATOM 1484 C CA . HIS A 1 201 ? 16.925 7.246 -4.637 1.00 73.00 201 HIS A CA 1
ATOM 1485 C C . HIS A 1 201 ? 16.529 8.723 -4.694 1.00 73.00 201 HIS A C 1
ATOM 1487 O O . HIS A 1 201 ? 16.285 9.231 -5.816 1.00 73.00 201 HIS A O 1
#

Secondary structure (DSSP, 8-state):
----TTBSS--EEEEE-SS--TTTTT-HHHHHHSSPPPPSSTTS--HHHHHHHHHHHHHHHHS--STTS-BTTTB-------EEEEEEEE--TT-SS-EEEEEEEETT--TTS--EEEEEPPTTS-TTTTIIIIIHHHGGGT-EEEEE--S--S-EEETTTTEEEBTTS-EEETTTS-BS---TT-STT--TTS--EEE--

Radius of gyration: 17.79 Å; chains: 1; bounding box: 48×39×50 Å

Foldseek 3Di:
DPDPVFFPADKDKDWADDQQADQQGNCFLPNLPDDQQDAPDNVFRDLSSLVNNQNSVLLVVPAPSDPPRCDCNNDFGGDGFTFMKIKTWGHDVPGPFTKMKIKTATPLADPVPAAEAEFEADAVEAFSNCSNPRVRPARVVRYIYMYIHPLQHAWKAWLQQQWTAARSRDIDHPPPHDHRDHPPPDPPPDDSNDGDMDGGD